Protein AF-0000000085074319 (afdb_homodimer)

Foldseek 3Di:
DDPVVVVVVVVCCVVLVVVLAAKAWDPPAQADDVVQVVLRVQLSVCVVPDP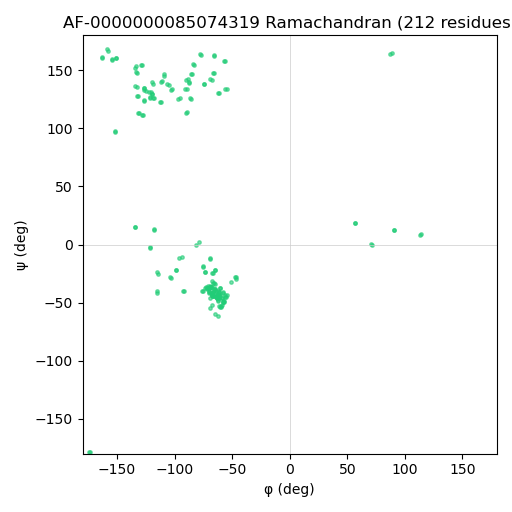NVVSQVVSQVVCCVPVNHQKDKDKFQDDDDDDDADGNFWTWIGHSNGMTITMGGRDD/DDPVVVVVVVVCCVVLVVVLQAKAWDPPAQADDVVQVVLRVQLSVLVVPDPNVVSQVVSQVVCCVPPNHQKDKDKFQDDDDDDDADGNFWTWIGHSNGMTITMGGHDD

Structure (mmCIF, N/CA/C/O backbone):
data_AF-0000000085074319-model_v1
#
loop_
_entity.id
_entity.type
_entity.pdbx_description
1 polymer 'Dynein light chain'
#
loop_
_atom_site.group_PDB
_atom_site.id
_atom_site.type_symbol
_atom_site.label_atom_id
_atom_site.label_alt_id
_atom_site.label_comp_id
_atom_site.label_asym_id
_atom_site.label_entity_id
_atom_site.label_seq_id
_atom_site.pdbx_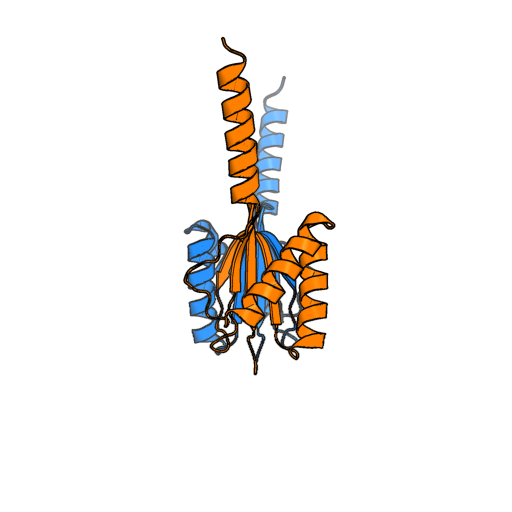PDB_ins_code
_atom_site.Cartn_x
_atom_site.Cartn_y
_atom_site.Cartn_z
_atom_site.occupancy
_atom_site.B_iso_or_equiv
_atom_site.auth_seq_id
_atom_site.auth_comp_id
_atom_site.auth_asym_id
_atom_site.auth_atom_id
_atom_site.pdbx_PDB_model_num
ATOM 1 N N . MET A 1 1 ? -40.812 24.547 7.285 1 42.22 1 MET A N 1
ATOM 2 C CA . MET A 1 1 ? -39.594 23.969 6.688 1 42.22 1 MET A CA 1
ATOM 3 C C . MET A 1 1 ? -39.594 22.453 6.848 1 42.22 1 MET A C 1
ATOM 5 O O . MET A 1 1 ? -39.438 21.938 7.961 1 42.22 1 MET A O 1
ATOM 9 N N . ASN A 1 2 ? -40.344 21.469 5.93 1 57.81 2 ASN A N 1
ATOM 10 C CA . ASN A 1 2 ? -41.344 20.422 5.984 1 57.81 2 ASN A CA 1
ATOM 11 C C . ASN A 1 2 ? -40.75 19.047 6.25 1 57.81 2 ASN A C 1
ATOM 13 O O . ASN A 1 2 ? -39.594 18.812 5.914 1 57.81 2 ASN A O 1
ATOM 17 N N . LYS A 1 3 ? -41.438 18.266 7.02 1 69 3 LYS A N 1
ATOM 18 C CA . LYS A 1 3 ? -41.188 16.875 7.375 1 69 3 LYS A CA 1
ATOM 19 C C . LYS A 1 3 ? -40.844 16.047 6.141 1 69 3 LYS A C 1
ATOM 21 O O . LYS A 1 3 ? -40.094 15.078 6.23 1 69 3 LYS A O 1
ATOM 26 N N . GLU A 1 4 ? -41.312 16.391 5.102 1 62.59 4 GLU A N 1
ATOM 27 C CA . GLU A 1 4 ? -41.125 15.633 3.863 1 62.59 4 GLU A CA 1
ATOM 28 C C . GLU A 1 4 ? -39.719 15.828 3.311 1 62.59 4 GLU A C 1
ATOM 30 O O . GLU A 1 4 ? -39.094 14.867 2.846 1 62.59 4 GLU A O 1
ATOM 35 N N . GLU A 1 5 ? -39.156 17 3.346 1 61.56 5 GLU A N 1
ATOM 36 C CA . GLU A 1 5 ? -37.781 17.25 2.898 1 61.56 5 GLU A CA 1
ATOM 37 C C . GLU A 1 5 ? -36.781 16.578 3.805 1 61.56 5 GLU A C 1
ATOM 39 O O . GLU A 1 5 ? -35.719 16.156 3.346 1 61.56 5 GLU A O 1
ATOM 44 N N . GLU A 1 6 ? -37.156 16.469 5.121 1 62.38 6 GLU A N 1
ATOM 45 C CA . GLU A 1 6 ? -36.312 15.773 6.07 1 62.38 6 GLU A CA 1
ATOM 46 C C . GLU A 1 6 ? -36.312 14.266 5.82 1 62.38 6 GLU A C 1
ATOM 48 O O . GLU A 1 6 ? -35.281 13.609 5.875 1 62.38 6 GLU A O 1
ATOM 53 N N . ASN A 1 7 ? -37.375 13.727 5.469 1 61.81 7 ASN A N 1
ATOM 54 C CA . ASN A 1 7 ? -37.5 12.312 5.125 1 61.81 7 ASN A CA 1
ATOM 55 C C . ASN A 1 7 ? -36.781 12 3.814 1 61.81 7 ASN A C 1
ATOM 57 O O . ASN A 1 7 ? -36.125 10.953 3.688 1 61.81 7 ASN A O 1
ATOM 61 N N . GLU A 1 8 ? -36.844 12.945 2.936 1 58.06 8 GLU A N 1
ATOM 62 C CA . GLU A 1 8 ? -36.156 12.758 1.658 1 58.06 8 GLU A CA 1
ATOM 63 C C . GLU A 1 8 ? -34.625 12.836 1.825 1 58.06 8 GLU A C 1
ATOM 65 O O . GLU A 1 8 ? -33.906 12.055 1.211 1 58.06 8 GLU A O 1
ATOM 70 N N . ARG A 1 9 ? -34.188 13.742 2.682 1 55.34 9 ARG A N 1
ATOM 71 C CA . ARG A 1 9 ? -32.75 13.789 2.967 1 55.34 9 ARG A CA 1
ATOM 72 C C . ARG A 1 9 ? -32.312 12.539 3.713 1 55.34 9 ARG A C 1
ATOM 74 O O . ARG A 1 9 ? -31.219 12.016 3.463 1 55.34 9 ARG A O 1
ATOM 81 N N . ARG A 1 10 ? -33.156 12.109 4.547 1 57.22 10 ARG A N 1
ATOM 82 C CA . ARG A 1 10 ? -32.875 10.852 5.242 1 57.22 10 ARG A CA 1
ATOM 83 C C . ARG A 1 10 ? -32.875 9.68 4.27 1 57.22 10 ARG A C 1
ATOM 85 O O . ARG A 1 10 ? -32.062 8.773 4.379 1 57.22 10 ARG A O 1
ATOM 92 N N . ASP A 1 11 ? -33.781 9.742 3.408 1 58.59 11 ASP A N 1
ATOM 93 C CA . ASP A 1 11 ? -33.844 8.688 2.406 1 58.59 11 ASP A CA 1
ATOM 94 C C . ASP A 1 11 ? -32.656 8.734 1.457 1 58.59 11 ASP A C 1
ATOM 96 O O . ASP A 1 11 ? -32.125 7.699 1.064 1 58.59 11 ASP A O 1
ATOM 100 N N . ILE A 1 12 ? -32.281 9.906 1.012 1 57.09 12 ILE A N 1
ATOM 101 C CA . ILE A 1 12 ? -31.078 10.055 0.192 1 57.09 12 ILE A CA 1
ATOM 102 C C . ILE A 1 12 ? -29.844 9.68 1.008 1 57.09 12 ILE A C 1
ATOM 104 O O . ILE A 1 12 ? -28.938 9.023 0.501 1 57.09 12 ILE A O 1
ATOM 108 N N . ASP A 1 13 ? -29.859 10.047 2.275 1 56.16 13 ASP A N 1
ATOM 109 C CA . ASP A 1 13 ? -28.781 9.625 3.168 1 56.16 13 ASP A CA 1
ATOM 110 C C . ASP A 1 13 ? -28.766 8.109 3.324 1 56.16 13 ASP A C 1
ATOM 112 O O . ASP A 1 13 ? -27.688 7.492 3.342 1 56.16 13 ASP A O 1
ATOM 116 N N . ILE A 1 14 ? -30 7.602 3.416 1 55.78 14 ILE A N 1
ATOM 117 C CA . ILE A 1 14 ? -30.125 6.152 3.484 1 55.78 14 ILE A CA 1
ATOM 118 C C . ILE A 1 14 ? -29.734 5.535 2.141 1 55.78 14 ILE A C 1
ATOM 120 O O . ILE A 1 14 ? -29.031 4.527 2.094 1 55.78 14 ILE A O 1
ATOM 124 N N . GLU A 1 15 ? -30.422 6.047 1.107 1 53.09 15 GLU A N 1
ATOM 125 C CA . GLU A 1 15 ? -30.062 5.578 -0.228 1 53.09 15 GLU A CA 1
ATOM 126 C C . GLU A 1 15 ? -28.594 5.832 -0.527 1 53.09 15 GLU A C 1
ATOM 128 O O . GLU A 1 15 ? -27.922 4.992 -1.126 1 53.09 15 GLU A O 1
ATOM 133 N N . HIS A 1 16 ? -28.203 6.957 -0.307 1 51.62 16 HIS A N 1
ATOM 134 C CA . HIS A 1 16 ? -26.781 7.273 -0.355 1 51.62 16 HIS A CA 1
ATOM 135 C C . HIS A 1 16 ? -25.984 6.387 0.599 1 51.62 16 HIS A C 1
ATOM 137 O O . HIS A 1 16 ? -24.875 5.945 0.27 1 51.62 16 HIS A O 1
ATOM 143 N N . ALA A 1 17 ? -26.734 6.383 1.671 1 49.59 17 ALA A N 1
ATOM 144 C CA . ALA A 1 17 ? -26.156 5.414 2.6 1 49.59 17 ALA A CA 1
ATOM 145 C C . ALA A 1 17 ? -26.156 4.012 1.999 1 49.59 17 ALA A C 1
ATOM 147 O O . ALA A 1 17 ? -25.219 3.244 2.195 1 49.59 17 ALA A O 1
ATOM 148 N N . LYS A 1 18 ? -27.281 3.768 1.419 1 51.84 18 LYS A N 1
ATOM 149 C CA . LYS A 1 18 ? -27.422 2.473 0.761 1 51.84 18 LYS A CA 1
ATOM 150 C C . LYS A 1 18 ? -26.422 2.326 -0.383 1 51.84 18 LYS A C 1
ATOM 152 O O . LYS A 1 18 ? -25.891 1.239 -0.612 1 51.84 18 LYS A O 1
ATOM 157 N N . ALA A 1 19 ? -26.547 3.24 -1.397 1 50.84 19 ALA A N 1
ATOM 158 C CA . ALA A 1 19 ? -25.625 3.295 -2.52 1 50.84 19 ALA A CA 1
ATOM 159 C C . ALA A 1 19 ? -24.172 3.23 -2.037 1 50.84 19 ALA A C 1
ATOM 161 O O . ALA A 1 19 ? -23.312 2.639 -2.699 1 50.84 19 ALA A O 1
ATOM 162 N N . HIS A 1 20 ? -23.984 3.707 -0.843 1 58.66 20 HIS A N 1
ATOM 163 C CA . HIS A 1 20 ? -22.781 3.834 -0.03 1 58.66 20 HIS A CA 1
ATOM 164 C C . HIS A 1 20 ? -22.438 2.521 0.673 1 58.66 20 HIS A C 1
ATOM 166 O O . HIS A 1 20 ? -21.375 2.393 1.284 1 58.66 20 HIS A O 1
ATOM 172 N N . GLN A 1 21 ? -23.359 1.585 0.346 1 72.31 21 GLN A N 1
ATOM 173 C CA . GLN A 1 21 ? -23.141 0.323 1.047 1 72.31 21 GLN A CA 1
ATOM 174 C C . GLN A 1 21 ? -22.359 -0.658 0.181 1 72.31 21 GLN A C 1
ATOM 176 O O . GLN A 1 21 ? -21.938 -1.711 0.659 1 72.31 21 GLN A O 1
ATOM 181 N N . PHE A 1 22 ? -22.234 -0.274 -1.125 1 85.75 22 PHE A N 1
ATOM 182 C CA . PHE A 1 22 ? -21.438 -1.185 -1.952 1 85.75 22 PHE A CA 1
ATOM 183 C C . PHE A 1 22 ? -20.109 -0.563 -2.322 1 85.75 22 PHE A C 1
ATOM 185 O O . PHE A 1 22 ? -20.016 0.644 -2.559 1 85.75 22 PHE A O 1
ATOM 192 N N . PRO A 1 23 ? -19.047 -1.436 -2.432 1 95.62 23 PRO A N 1
ATOM 193 C CA . PRO A 1 23 ? -17.75 -0.898 -2.844 1 95.62 23 PRO A CA 1
ATOM 194 C C . PRO A 1 23 ? -17.734 -0.448 -4.305 1 95.62 23 PRO A C 1
ATOM 196 O O . PRO A 1 23 ? -18.438 -1.024 -5.141 1 95.62 23 PRO A O 1
ATOM 199 N N . LEU A 1 24 ? -17.062 0.626 -4.613 1 97.12 24 LEU A N 1
ATOM 200 C CA . LEU A 1 24 ? -16.781 1.073 -5.973 1 97.12 24 LEU A CA 1
ATOM 201 C C . LEU A 1 24 ? -15.469 0.496 -6.473 1 97.12 24 LEU A C 1
ATOM 203 O O . LEU A 1 24 ? -14.398 0.88 -5.996 1 97.12 24 LEU A O 1
ATOM 207 N N . VAL A 1 25 ? -15.602 -0.37 -7.477 1 98.12 25 VAL A N 1
ATOM 208 C CA . VAL A 1 25 ? -14.398 -1.004 -8.008 1 98.12 25 VAL A CA 1
ATOM 209 C C . VAL A 1 25 ? -13.82 -0.147 -9.133 1 98.12 25 VAL A C 1
ATOM 211 O O . VAL A 1 25 ? -14.547 0.297 -10.023 1 98.12 25 VAL A O 1
ATOM 214 N N . LEU A 1 26 ? -12.477 0.023 -9.039 1 98.31 26 LEU A N 1
ATOM 215 C CA . LEU A 1 26 ? -11.812 0.892 -10 1 98.31 26 LEU A CA 1
ATOM 216 C C . LEU A 1 26 ? -11.5 0.135 -11.289 1 98.31 26 LEU A C 1
ATOM 218 O O . LEU A 1 26 ? -11.344 -1.088 -11.273 1 98.31 26 LEU A O 1
ATOM 222 N N . PRO A 1 27 ? -11.383 0.816 -12.352 1 98.12 27 PRO A N 1
ATOM 223 C CA . PRO A 1 27 ? -11.18 0.188 -13.656 1 98.12 27 PRO A CA 1
ATOM 224 C C . PRO A 1 27 ? -9.852 -0.556 -13.758 1 98.12 27 PRO A C 1
ATOM 226 O O . PRO A 1 27 ? -9.703 -1.45 -14.594 1 98.12 27 PRO A O 1
ATOM 229 N N . GLU A 1 28 ? -8.852 -0.195 -12.898 1 98 28 GLU A N 1
ATOM 230 C CA . GLU A 1 28 ? -7.535 -0.832 -12.891 1 98 28 GLU A CA 1
ATOM 231 C C . GLU A 1 28 ? -7.621 -2.27 -12.391 1 98 28 GLU A C 1
ATOM 233 O O . GLU A 1 28 ? -6.676 -3.047 -12.555 1 98 28 GLU A O 1
ATOM 238 N N . SER A 1 29 ? -8.758 -2.594 -11.836 1 98.75 29 SER A N 1
ATOM 239 C CA . SER A 1 29 ? -8.953 -3.945 -11.312 1 98.75 29 SER A CA 1
ATOM 240 C C . SER A 1 29 ? -9.156 -4.945 -12.445 1 98.75 29 SER A C 1
ATOM 242 O O . SER A 1 29 ? -9.844 -4.652 -13.43 1 98.75 29 SER A O 1
ATOM 244 N N . ASP A 1 30 ? -8.5 -6.121 -12.289 1 98.69 30 ASP A N 1
ATOM 245 C CA . ASP A 1 30 ? -8.609 -7.086 -13.375 1 98.69 30 ASP A CA 1
ATOM 246 C C . ASP A 1 30 ? -8.906 -8.484 -12.844 1 98.69 30 ASP A C 1
ATOM 248 O O . ASP A 1 30 ? -8.742 -9.477 -13.555 1 98.69 30 ASP A O 1
ATOM 252 N N . MET A 1 31 ? -9.32 -8.617 -11.594 1 98.12 31 MET A N 1
ATOM 253 C CA . MET A 1 31 ? -9.719 -9.906 -11.031 1 98.12 31 MET A CA 1
ATOM 254 C C . MET A 1 31 ? -10.984 -10.422 -11.711 1 98.12 31 MET A C 1
ATOM 256 O O . MET A 1 31 ? -11.852 -9.641 -12.102 1 98.12 31 MET A O 1
ATOM 260 N N . ASN A 1 32 ? -11.039 -11.695 -11.805 1 98.06 32 ASN A N 1
ATOM 261 C CA . ASN A 1 32 ? -12.297 -12.227 -12.312 1 98.06 32 ASN A CA 1
ATOM 262 C C . ASN A 1 32 ? -13.445 -11.969 -11.344 1 98.06 32 ASN A C 1
ATOM 264 O O . ASN A 1 32 ? -13.219 -11.703 -10.156 1 98.06 32 ASN A O 1
ATOM 268 N N . GLU A 1 33 ? -14.633 -12.07 -11.805 1 97.44 33 GLU A N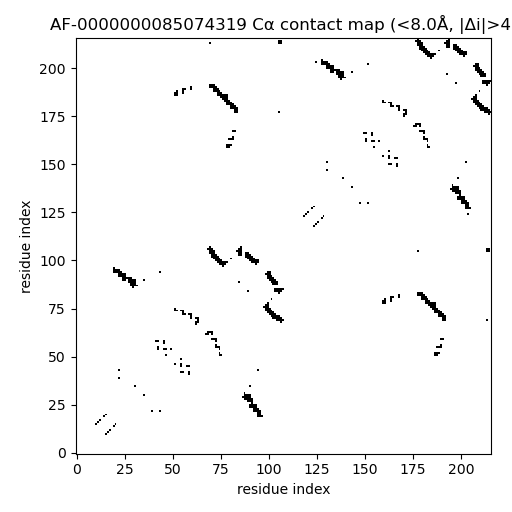 1
ATOM 269 C CA . GLU A 1 33 ? -15.82 -11.641 -11.062 1 97.44 33 GLU A CA 1
ATOM 270 C C . GLU A 1 33 ? -15.992 -12.453 -9.781 1 97.44 33 GLU A C 1
ATOM 272 O O . GLU A 1 33 ? -16.328 -11.891 -8.734 1 97.44 33 GLU A O 1
ATOM 277 N N . GLU A 1 34 ? -15.875 -13.672 -9.828 1 97.88 34 GLU A N 1
ATOM 278 C CA . GLU A 1 34 ? -16.094 -14.531 -8.672 1 97.88 34 GLU A CA 1
ATOM 279 C C . GLU A 1 34 ? -15.133 -14.195 -7.539 1 97.88 34 GLU A C 1
ATOM 281 O O . GLU A 1 34 ? -15.547 -13.953 -6.406 1 97.88 34 GLU A O 1
ATOM 286 N N . MET A 1 35 ? -13.812 -14.195 -7.867 1 97.88 35 MET A N 1
ATOM 287 C CA . MET A 1 35 ? -12.797 -13.867 -6.871 1 97.88 35 MET A CA 1
ATOM 288 C C . MET A 1 35 ? -12.984 -12.445 -6.352 1 97.88 35 MET A C 1
ATOM 290 O O . MET A 1 35 ? -12.922 -12.203 -5.145 1 97.88 35 MET A O 1
ATOM 294 N N . SER A 1 36 ? -13.234 -11.555 -7.25 1 98.31 36 SER A N 1
ATOM 295 C CA . SER A 1 36 ? -13.445 -10.156 -6.895 1 98.31 36 SER A CA 1
ATOM 296 C C . SER A 1 36 ? -14.594 -10.008 -5.902 1 98.31 36 SER A C 1
ATOM 298 O O . SER A 1 36 ? -14.445 -9.359 -4.863 1 98.31 36 SER A O 1
ATOM 300 N N . THR A 1 37 ? -15.688 -10.633 -6.191 1 98 37 THR A N 1
ATOM 301 C CA . THR A 1 37 ? -16.859 -10.547 -5.332 1 98 37 THR A CA 1
ATOM 302 C C . THR A 1 37 ? -16.578 -11.133 -3.953 1 98 37 THR A C 1
ATOM 304 O O . THR A 1 37 ? -16.938 -10.539 -2.936 1 98 37 THR A O 1
ATOM 307 N N . GLU A 1 38 ? -15.953 -12.195 -3.973 1 98.31 38 GLU A N 1
ATOM 308 C CA . GLU A 1 38 ? -15.625 -12.844 -2.711 1 98.31 38 GLU A CA 1
ATOM 309 C C . GLU A 1 38 ? -14.727 -11.953 -1.852 1 98.31 38 GLU A C 1
ATOM 311 O O . GLU A 1 38 ? -14.953 -11.82 -0.647 1 98.31 38 GLU A O 1
ATOM 316 N N . ILE A 1 39 ? -13.695 -11.367 -2.436 1 98.69 39 ILE A N 1
ATOM 317 C CA . ILE A 1 39 ? -12.742 -10.547 -1.699 1 98.69 39 ILE A CA 1
ATOM 318 C C . ILE A 1 39 ? -13.406 -9.234 -1.268 1 98.69 39 ILE A C 1
ATOM 320 O O . ILE A 1 39 ? -13.172 -8.758 -0.157 1 98.69 39 ILE A O 1
ATOM 324 N N . GLN A 1 40 ? -14.25 -8.688 -2.123 1 98.62 40 GLN A N 1
ATOM 325 C CA . GLN A 1 40 ? -15 -7.504 -1.731 1 98.62 40 GLN A CA 1
ATOM 326 C C . GLN A 1 40 ? -15.828 -7.77 -0.48 1 98.62 40 GLN A C 1
ATOM 328 O O . GLN A 1 40 ? -15.805 -6.98 0.469 1 98.62 40 GLN A O 1
ATOM 333 N N . GLU A 1 41 ? -16.547 -8.859 -0.521 1 98.25 41 GLU A N 1
ATOM 334 C CA . GLU A 1 41 ? -17.391 -9.211 0.616 1 98.25 41 GLU A CA 1
ATOM 335 C C . GLU A 1 41 ? -16.562 -9.422 1.876 1 98.25 41 GLU A C 1
ATOM 337 O O . GLU A 1 41 ? -16.953 -9 2.965 1 98.25 41 GLU A O 1
ATOM 342 N N . LEU A 1 42 ? -15.445 -10.055 1.708 1 98.69 42 LEU A N 1
ATOM 343 C CA . LEU A 1 42 ? -14.547 -10.297 2.832 1 98.69 42 LEU A CA 1
ATOM 344 C C . LEU A 1 42 ? -14.102 -8.977 3.461 1 98.69 42 LEU A C 1
ATOM 346 O O . LEU A 1 42 ? -14.25 -8.781 4.668 1 98.69 42 LEU A O 1
ATOM 350 N N . VAL A 1 43 ? -13.555 -8.07 2.656 1 98.69 43 VAL A N 1
ATOM 351 C CA . VAL A 1 43 ? 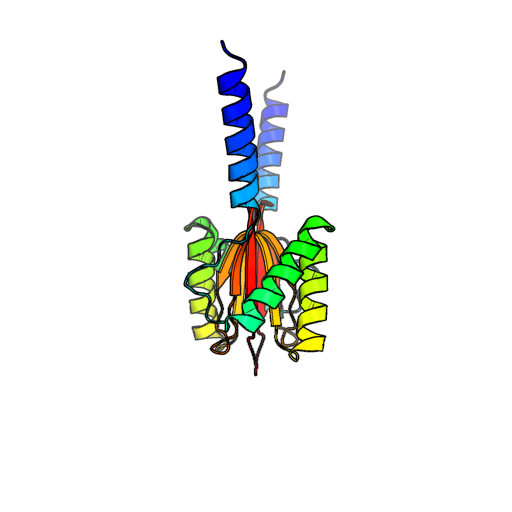-12.953 -6.836 3.148 1 98.69 43 VAL A CA 1
ATOM 352 C C . VAL A 1 43 ? -14.031 -5.941 3.756 1 98.69 43 VAL A C 1
ATOM 354 O O . VAL A 1 43 ? -13.828 -5.348 4.816 1 98.69 43 VAL A O 1
ATOM 357 N N . VAL A 1 44 ? -15.188 -5.902 3.084 1 97.75 44 VAL A N 1
ATOM 358 C CA . VAL A 1 44 ? -16.297 -5.094 3.582 1 97.75 44 VAL A CA 1
ATOM 359 C C . VAL A 1 44 ? -16.75 -5.633 4.938 1 97.75 44 VAL A C 1
ATOM 361 O O . VAL A 1 44 ? -16.953 -4.863 5.879 1 97.75 44 VAL A O 1
ATOM 364 N N . GLY A 1 45 ? -16.891 -6.918 5 1 98.19 45 GLY A N 1
ATOM 365 C CA . GLY A 1 45 ? -17.266 -7.523 6.266 1 98.19 45 GLY A CA 1
ATOM 366 C C . GLY A 1 45 ? -16.297 -7.219 7.387 1 98.19 45 GLY A C 1
ATOM 367 O O . GLY A 1 45 ? -16.703 -6.961 8.523 1 98.19 45 GLY A O 1
ATOM 368 N N . LEU A 1 46 ? -15.008 -7.254 7.133 1 98.56 46 LEU A N 1
ATOM 369 C CA . LEU A 1 46 ? -13.977 -6.98 8.125 1 98.56 46 LEU A CA 1
ATOM 370 C C . LEU A 1 46 ? -13.992 -5.516 8.539 1 98.56 46 LEU A C 1
ATOM 372 O O . LEU A 1 46 ? -13.828 -5.195 9.719 1 98.56 46 LEU A O 1
ATOM 376 N N . LEU A 1 47 ? -14.281 -4.629 7.535 1 98 47 LEU A N 1
ATOM 377 C CA . LEU A 1 47 ? -14.266 -3.197 7.809 1 98 47 LEU A CA 1
ATOM 378 C C . LEU A 1 47 ? -15.484 -2.787 8.633 1 98 47 LEU A C 1
ATOM 380 O O . LEU A 1 47 ? -15.461 -1.758 9.312 1 98 47 LEU A O 1
ATOM 384 N N . GLU A 1 48 ? -16.5 -3.525 8.586 1 96.75 48 GLU A N 1
ATOM 385 C CA . GLU A 1 48 ? -17.703 -3.262 9.383 1 96.75 48 GLU A CA 1
ATOM 386 C C . GLU A 1 48 ? -17.484 -3.637 10.844 1 96.75 48 GLU A C 1
ATOM 388 O O . GLU A 1 48 ? -18.188 -3.148 11.727 1 96.75 48 GLU A O 1
ATOM 393 N N . LYS A 1 49 ? -16.5 -4.441 11.062 1 97.5 49 LYS A N 1
ATOM 394 C CA . LYS A 1 49 ? -16.328 -4.992 12.406 1 97.5 49 LYS A CA 1
ATOM 395 C C . LYS A 1 49 ? -15.039 -4.5 13.047 1 97.5 49 LYS A C 1
ATOM 397 O O . LYS A 1 49 ? -14.914 -4.5 14.273 1 97.5 49 LYS A O 1
ATOM 402 N N . HIS A 1 50 ? -14.07 -4.133 12.25 1 98.06 50 HIS A N 1
ATOM 403 C CA . HIS A 1 50 ? -12.727 -3.844 12.742 1 98.06 50 HIS A CA 1
ATOM 404 C C . HIS A 1 50 ? -12.195 -2.537 12.156 1 98.06 50 HIS A C 1
ATOM 406 O O . HIS A 1 50 ? -12.656 -2.094 11.102 1 98.06 50 HIS A O 1
ATOM 412 N N . PRO A 1 51 ? -11.234 -1.862 12.953 1 98.12 51 PRO A N 1
ATOM 413 C CA . PRO A 1 51 ? -10.484 -0.796 12.289 1 98.12 51 PRO A CA 1
ATOM 414 C C . PRO A 1 51 ? -9.75 -1.282 11.047 1 98.12 51 PRO A C 1
ATOM 416 O O . PRO A 1 51 ? -9.469 -2.477 10.914 1 98.12 51 PRO A O 1
ATOM 419 N N . PHE A 1 52 ? -9.422 -0.367 10.117 1 98.44 52 PHE A N 1
ATOM 420 C CA . PHE A 1 52 ? -8.93 -0.77 8.805 1 98.44 52 PHE A CA 1
ATOM 421 C C . PHE A 1 52 ? -7.566 -1.433 8.922 1 98.44 52 PHE A C 1
ATOM 423 O O . PHE A 1 52 ? -7.203 -2.27 8.086 1 98.44 52 PHE A O 1
ATOM 430 N N . GLY A 1 53 ? -6.801 -1.125 9.992 1 98.5 53 GLY A N 1
ATOM 431 C CA . GLY A 1 53 ? -5.543 -1.817 10.211 1 98.5 53 GLY A CA 1
ATOM 432 C C . GLY A 1 53 ? -5.711 -3.309 10.438 1 98.5 53 GLY A C 1
ATOM 433 O O . GLY A 1 53 ? -5.02 -4.117 9.812 1 98.5 53 GLY A O 1
ATOM 434 N N . LEU A 1 54 ? -6.605 -3.662 11.289 1 98.69 54 LEU A N 1
ATOM 435 C CA . LEU A 1 54 ? -6.891 -5.066 11.57 1 98.69 54 LEU A CA 1
ATOM 436 C C . LEU A 1 54 ? -7.555 -5.734 10.367 1 98.69 54 LEU A C 1
ATOM 438 O O . LEU A 1 54 ? -7.27 -6.895 10.062 1 98.69 54 LEU A O 1
ATOM 442 N N . ALA A 1 55 ? -8.406 -4.969 9.672 1 98.88 55 ALA A N 1
ATOM 443 C CA . ALA A 1 55 ? -9.031 -5.504 8.461 1 98.88 55 ALA A CA 1
ATOM 444 C C . ALA A 1 55 ? -7.977 -5.871 7.418 1 98.88 55 ALA A C 1
ATOM 446 O O . ALA A 1 55 ? -8.078 -6.914 6.766 1 98.88 55 ALA A O 1
ATOM 447 N N . ALA A 1 56 ? -6.949 -5.059 7.336 1 98.94 56 ALA A N 1
ATOM 448 C CA . ALA A 1 56 ? -5.867 -5.332 6.391 1 98.94 56 ALA A CA 1
ATOM 449 C C . ALA A 1 56 ? -5.105 -6.598 6.777 1 98.94 56 ALA A C 1
ATOM 451 O O . ALA A 1 56 ? -4.832 -7.449 5.93 1 98.94 56 ALA A O 1
ATOM 452 N N . LYS A 1 57 ? -4.852 -6.672 8.039 1 98.88 57 LYS A N 1
ATOM 453 C CA . LYS A 1 57 ? -4.113 -7.828 8.539 1 98.88 57 LYS A CA 1
ATOM 454 C C . LYS A 1 57 ? -4.887 -9.125 8.297 1 98.88 57 LYS A C 1
ATOM 456 O O . LYS A 1 57 ? -4.332 -10.102 7.789 1 98.88 57 LYS A O 1
ATOM 461 N N . GLU A 1 58 ? -6.117 -9.109 8.594 1 98.88 58 GLU A N 1
ATOM 462 C CA . GLU A 1 58 ? -6.93 -10.312 8.438 1 98.88 58 GLU A CA 1
ATOM 463 C C . GLU A 1 58 ? -7.145 -10.641 6.961 1 98.88 58 GLU A C 1
ATOM 465 O O . GLU A 1 58 ? -7.164 -11.812 6.578 1 98.88 58 GLU A O 1
ATOM 470 N N . THR A 1 59 ? -7.383 -9.617 6.148 1 98.94 59 THR A N 1
ATOM 471 C CA . THR A 1 59 ? -7.484 -9.844 4.707 1 98.94 59 THR A CA 1
ATOM 472 C C . THR A 1 59 ? -6.23 -10.539 4.184 1 98.94 59 THR A C 1
ATOM 474 O O . THR A 1 59 ? -6.32 -11.516 3.438 1 98.94 59 THR A O 1
ATOM 477 N N . PHE A 1 60 ? -5.105 -10.055 4.621 1 98.88 60 PHE A N 1
ATOM 478 C CA . PHE A 1 60 ? -3.814 -10.609 4.23 1 98.88 60 PHE A CA 1
ATOM 479 C C . PHE A 1 60 ? -3.719 -12.086 4.613 1 98.88 60 PHE A C 1
ATOM 481 O O . PHE A 1 60 ? -3.354 -12.922 3.787 1 98.88 60 PHE A O 1
ATOM 488 N N . GLU A 1 61 ? -4.098 -12.422 5.766 1 98.75 61 GLU A N 1
ATOM 489 C CA . GLU A 1 61 ? -4.023 -13.789 6.27 1 98.75 61 GLU A CA 1
ATOM 490 C C . GLU A 1 61 ? -4.969 -14.711 5.508 1 98.75 61 GLU A C 1
ATOM 492 O O . GLU A 1 61 ? -4.578 -15.805 5.094 1 98.75 61 GLU A O 1
ATOM 497 N N . VAL A 1 62 ? -6.152 -14.289 5.258 1 98.81 62 VAL A N 1
ATOM 498 C CA . VAL A 1 62 ? -7.156 -15.102 4.586 1 98.81 62 VAL A CA 1
ATOM 499 C C . VAL A 1 62 ? -6.73 -15.352 3.139 1 98.81 62 VAL A C 1
ATOM 501 O O . VAL A 1 62 ? -6.793 -16.484 2.654 1 98.81 62 VAL A O 1
ATOM 504 N N . LEU A 1 63 ? -6.254 -14.305 2.439 1 98.62 63 LEU A N 1
ATOM 505 C CA . LEU A 1 63 ? -5.898 -14.453 1.032 1 98.62 63 LEU A CA 1
ATOM 506 C C . LEU A 1 63 ? -4.68 -15.359 0.874 1 98.62 63 LEU A C 1
ATOM 508 O O . LEU A 1 63 ? -4.648 -16.219 -0.016 1 98.62 63 LEU A O 1
ATOM 512 N N . ASN A 1 64 ? -3.697 -15.172 1.737 1 97.88 64 ASN A N 1
ATOM 513 C CA . ASN A 1 64 ? -2.516 -16.016 1.639 1 97.88 64 ASN A CA 1
ATOM 514 C C . ASN A 1 64 ? -2.848 -17.484 1.934 1 97.88 64 ASN A C 1
ATOM 516 O O . ASN A 1 64 ? -2.256 -18.391 1.346 1 97.88 64 ASN A O 1
ATOM 520 N N . LYS A 1 65 ? -3.783 -17.719 2.816 1 98.12 65 LYS A N 1
ATOM 521 C CA . LYS A 1 65 ? -4.203 -19.078 3.152 1 98.12 65 LYS A CA 1
ATOM 522 C C . LYS A 1 65 ? -5.031 -19.688 2.025 1 98.12 65 LYS A C 1
ATOM 524 O O . LYS A 1 65 ? -4.84 -20.859 1.673 1 98.12 65 LYS A O 1
ATOM 529 N N . LYS A 1 66 ? -5.828 -18.922 1.394 1 97.81 66 LYS A N 1
ATOM 530 C CA . LYS A 1 66 ? -6.824 -19.438 0.456 1 97.81 66 LYS A CA 1
ATOM 531 C C . LYS A 1 66 ? -6.273 -19.469 -0.966 1 97.81 66 LYS A C 1
ATOM 533 O O . LYS A 1 66 ? -6.602 -20.375 -1.74 1 97.81 66 LYS A O 1
ATOM 538 N N . PHE A 1 67 ? -5.52 -18.422 -1.331 1 96.81 67 PHE A N 1
ATOM 539 C CA . PHE A 1 67 ? -5.16 -18.266 -2.736 1 96.81 67 PHE A CA 1
ATOM 540 C C . PHE A 1 67 ? -3.65 -18.344 -2.918 1 96.81 67 PHE A C 1
ATOM 542 O O . PHE A 1 67 ? -3.125 -17.953 -3.965 1 96.81 67 PHE A O 1
ATOM 549 N N . GLY A 1 68 ? -2.9 -18.766 -1.939 1 96.12 68 GLY A N 1
ATOM 550 C CA . GLY A 1 68 ? -1.45 -18.844 -2.031 1 96.12 68 GLY A CA 1
ATOM 551 C C . GLY A 1 68 ? -0.762 -17.562 -1.617 1 96.12 68 GLY A C 1
ATOM 552 O O . GLY A 1 68 ? -1.362 -16.484 -1.67 1 96.12 68 GLY A O 1
ATOM 553 N N . VAL A 1 69 ? 0.492 -17.578 -1.367 1 95.81 69 VAL A N 1
ATOM 554 C CA . VAL A 1 69 ? 1.248 -16.484 -0.788 1 95.81 69 VAL A CA 1
ATOM 555 C C . VAL A 1 69 ? 1.524 -15.422 -1.857 1 95.81 69 VAL A C 1
ATOM 557 O O . VAL A 1 69 ? 1.356 -15.68 -3.051 1 95.81 69 VAL A O 1
ATOM 560 N N . GLY A 1 70 ? 1.905 -14.203 -1.488 1 96.69 70 GLY A N 1
ATOM 561 C CA . GLY A 1 70 ? 2.344 -13.188 -2.428 1 96.69 70 GLY A CA 1
ATOM 562 C C . GLY A 1 70 ? 1.392 -12.008 -2.518 1 96.69 70 GLY A C 1
ATOM 563 O O . GLY A 1 70 ? 1.559 -11.133 -3.369 1 96.69 70 GLY A O 1
ATOM 564 N N . TRP A 1 71 ? 0.437 -12 -1.635 1 98.44 71 TRP A N 1
ATOM 565 C CA . TRP A 1 71 ? -0.558 -10.93 -1.687 1 98.44 71 TRP A CA 1
ATOM 566 C C . TRP A 1 71 ? -0.067 -9.688 -0.945 1 98.44 71 TRP A C 1
ATOM 568 O O . TRP A 1 71 ? 0.657 -9.797 0.047 1 98.44 71 TRP A O 1
ATOM 578 N N . ASN A 1 72 ? -0.425 -8.523 -1.389 1 98.88 72 ASN A N 1
ATOM 579 C CA . ASN A 1 72 ? -0.232 -7.215 -0.768 1 98.88 72 ASN A CA 1
ATOM 580 C C . ASN A 1 72 ? -1.563 -6.52 -0.495 1 98.88 72 ASN A C 1
ATOM 582 O O . ASN A 1 72 ? -2.438 -6.48 -1.363 1 98.88 72 ASN A O 1
ATOM 586 N N . ILE A 1 73 ? -1.764 -6.047 0.687 1 98.94 73 ILE A N 1
ATOM 587 C CA . ILE A 1 73 ? -3.004 -5.383 1.074 1 98.94 73 ILE A CA 1
ATOM 588 C C . ILE A 1 73 ? -2.701 -3.963 1.554 1 98.94 73 ILE A C 1
ATOM 590 O O . ILE A 1 73 ? -1.823 -3.76 2.395 1 98.94 73 ILE A O 1
ATOM 594 N N . VAL A 1 74 ? -3.361 -3.014 0.998 1 98.94 74 VAL A N 1
ATOM 595 C CA . VAL A 1 74 ? -3.332 -1.654 1.524 1 98.94 74 VAL A CA 1
ATOM 596 C C . VAL A 1 74 ? -4.758 -1.155 1.744 1 98.94 74 VAL A C 1
ATOM 598 O O . VAL A 1 74 ? -5.594 -1.23 0.841 1 98.94 74 VAL A O 1
ATOM 601 N N . ILE A 1 75 ? -5.07 -0.729 2.945 1 98.94 75 ILE A N 1
ATOM 602 C CA . ILE A 1 75 ? -6.34 -0.086 3.262 1 98.94 75 ILE A CA 1
ATOM 603 C C . ILE A 1 75 ? -6.082 1.254 3.947 1 98.94 75 ILE A C 1
ATOM 605 O O . ILE A 1 75 ? -5.25 1.346 4.852 1 98.94 75 ILE A O 1
ATOM 609 N N . GLY A 1 76 ? -6.77 2.26 3.541 1 98.75 76 GLY A N 1
ATOM 610 C CA . GLY A 1 76 ? -6.57 3.561 4.16 1 98.75 76 GLY A CA 1
ATOM 611 C C . GLY A 1 76 ? -7.547 4.613 3.668 1 98.75 76 GLY A C 1
ATOM 612 O O . GLY A 1 76 ? -8.406 4.328 2.832 1 98.75 76 GLY A O 1
ATOM 613 N N . LYS A 1 77 ? -7.422 5.781 4.145 1 98.06 77 LYS A N 1
ATOM 614 C CA . LYS A 1 77 ? -8.344 6.879 3.865 1 98.06 77 LYS A CA 1
ATOM 615 C C . LYS A 1 77 ? -7.746 7.859 2.861 1 98.06 77 LYS A C 1
ATOM 617 O O . LYS A 1 77 ? -8.477 8.516 2.117 1 98.06 77 LYS A O 1
ATOM 622 N N . ALA A 1 78 ? -6.371 7.988 2.812 1 98.12 78 ALA A N 1
ATOM 623 C CA . ALA A 1 78 ? -5.664 8.875 1.895 1 98.12 78 ALA A CA 1
ATOM 624 C C . ALA A 1 78 ? -4.27 8.344 1.573 1 98.12 78 ALA A C 1
ATOM 626 O O . ALA A 1 78 ? -3.34 8.5 2.365 1 98.12 78 ALA A O 1
ATOM 627 N N . PHE A 1 79 ? -4.168 7.645 0.421 1 98.69 79 PHE A N 1
ATOM 628 C CA . PHE A 1 79 ? -2.889 7.082 0.011 1 98.69 79 PHE A CA 1
ATOM 629 C C . PHE A 1 79 ? -2.863 6.828 -1.491 1 98.69 79 PHE A C 1
ATOM 631 O O . PHE A 1 79 ? -3.898 6.906 -2.156 1 98.69 79 PHE A O 1
ATOM 638 N N . HIS A 1 80 ? -1.716 6.59 -1.993 1 98.81 80 HIS A N 1
ATOM 639 C CA . HIS A 1 80 ? -1.443 6.117 -3.346 1 98.81 80 HIS A CA 1
ATOM 640 C C . HIS A 1 80 ? -0.455 4.957 -3.338 1 98.81 80 HIS A C 1
ATOM 642 O O . HIS A 1 80 ? 0.53 4.98 -2.598 1 98.81 80 HIS A O 1
ATOM 648 N N . SER A 1 81 ? -0.743 3.951 -4.109 1 98.88 81 SER A N 1
ATOM 649 C CA . SER A 1 81 ? 0.156 2.807 -4.223 1 98.88 81 SER A CA 1
ATOM 650 C C . SER A 1 81 ? 0.648 2.629 -5.652 1 98.88 81 SER A C 1
ATOM 652 O O . SER A 1 81 ? -0.105 2.842 -6.605 1 98.88 81 SER A O 1
ATOM 654 N N . GLU A 1 82 ? 1.908 2.33 -5.824 1 98.81 82 GLU A N 1
ATOM 655 C CA . GLU A 1 82 ? 2.527 1.953 -7.09 1 98.81 82 GLU A CA 1
ATOM 656 C C . GLU A 1 82 ? 3.154 0.565 -7.008 1 98.81 82 GLU A C 1
ATOM 658 O O . GLU A 1 82 ? 3.875 0.26 -6.055 1 98.81 82 GLU A O 1
ATOM 663 N N . PHE A 1 83 ? 2.826 -0.248 -8.023 1 98.5 83 PHE A N 1
ATOM 664 C CA . PHE A 1 83 ? 3.26 -1.64 -7.98 1 98.5 83 PHE A CA 1
ATOM 665 C C . PHE A 1 83 ? 3.16 -2.279 -9.359 1 98.5 83 PHE A C 1
ATOM 667 O O . PHE A 1 83 ? 2.502 -1.741 -10.25 1 98.5 83 PHE A O 1
ATOM 674 N N . GLN A 1 84 ? 3.859 -3.344 -9.547 1 97.25 84 GLN A N 1
ATOM 675 C CA . GLN A 1 84 ? 3.621 -4.301 -10.625 1 97.25 84 GLN A CA 1
ATOM 676 C C . GLN A 1 84 ? 2.959 -5.57 -10.094 1 97.25 84 GLN A C 1
ATOM 678 O O . GLN A 1 84 ? 3.293 -6.043 -9 1 97.25 84 GLN A O 1
ATOM 683 N N . ALA A 1 85 ? 1.995 -6.086 -10.773 1 97.88 85 ALA A N 1
ATOM 684 C CA . ALA A 1 85 ? 1.187 -7.199 -10.281 1 97.88 85 ALA A CA 1
ATOM 685 C C . ALA A 1 85 ? 1.127 -8.328 -11.312 1 97.88 85 ALA A C 1
ATOM 687 O O . ALA A 1 85 ? 1.289 -8.094 -12.508 1 97.88 85 ALA A O 1
ATOM 688 N N . VAL A 1 86 ? 0.904 -9.531 -10.75 1 97.31 86 VAL A N 1
ATOM 689 C CA . VAL A 1 86 ? 0.485 -10.648 -11.594 1 97.31 86 VAL A CA 1
ATOM 690 C C . VAL A 1 86 ? -0.862 -10.328 -12.234 1 97.31 86 VAL A C 1
ATOM 692 O O . VAL A 1 86 ? -1.795 -9.891 -11.555 1 97.31 86 VAL A O 1
ATOM 695 N N . LYS A 1 87 ? -0.881 -10.531 -13.57 1 97.69 87 LYS A N 1
ATOM 696 C CA . LYS A 1 87 ? -2.111 -10.25 -14.305 1 97.69 87 LYS A CA 1
ATOM 697 C C . LYS A 1 87 ? -3.291 -11.016 -13.711 1 97.69 87 LYS A C 1
ATOM 699 O O . LYS A 1 87 ? -3.164 -12.203 -13.383 1 97.69 87 LYS A O 1
ATOM 704 N N . GLY A 1 88 ? -4.461 -10.359 -13.5 1 98.19 88 GLY A N 1
ATOM 705 C CA . GLY A 1 88 ? -5.691 -10.992 -13.039 1 98.19 88 GLY A CA 1
ATOM 706 C C . GLY A 1 88 ? -5.828 -11.008 -11.531 1 98.19 88 GLY A C 1
ATOM 707 O O . GLY A 1 88 ? -6.684 -11.711 -10.992 1 98.19 88 GLY A O 1
ATOM 708 N N . THR A 1 89 ? -4.973 -10.234 -10.812 1 98.69 89 THR A N 1
ATOM 709 C CA . THR A 1 89 ? -5.012 -10.336 -9.359 1 98.69 89 THR A CA 1
ATOM 710 C C . THR A 1 89 ? -5.324 -8.984 -8.727 1 98.69 89 THR A C 1
ATOM 712 O O . THR A 1 89 ? -5.473 -8.875 -7.508 1 98.69 89 THR A O 1
ATOM 715 N N . VAL A 1 90 ? -5.457 -7.977 -9.484 1 98.88 90 VAL A N 1
ATOM 716 C CA . VAL A 1 90 ? -5.559 -6.621 -8.953 1 98.88 90 VAL A CA 1
ATOM 717 C C . VAL A 1 90 ? -7.016 -6.312 -8.609 1 98.88 90 VAL A C 1
ATOM 719 O O . VAL A 1 90 ? -7.902 -6.461 -9.445 1 98.88 90 VAL A O 1
ATOM 722 N N . LEU A 1 91 ? -7.246 -5.91 -7.406 1 98.94 91 LEU A N 1
ATOM 723 C CA . LEU A 1 91 ? -8.516 -5.355 -6.953 1 98.94 91 LEU A CA 1
ATOM 724 C C . LEU A 1 91 ? -8.305 -4.02 -6.246 1 98.94 91 LEU A C 1
ATOM 726 O O . LEU A 1 91 ? -7.695 -3.967 -5.176 1 98.94 91 LEU A O 1
ATOM 730 N N . MET A 1 92 ? -8.758 -2.963 -6.863 1 98.94 92 MET A N 1
ATOM 731 C CA . MET A 1 92 ? -8.75 -1.632 -6.262 1 98.94 92 MET A CA 1
ATOM 732 C C . MET A 1 92 ? -10.164 -1.089 -6.117 1 98.94 92 MET A C 1
ATOM 734 O O . MET A 1 92 ? -10.914 -1.03 -7.09 1 98.94 92 MET A O 1
ATOM 738 N N . MET A 1 93 ? -10.547 -0.677 -4.938 1 98.69 93 MET A N 1
ATOM 739 C CA . MET A 1 93 ? -11.93 -0.248 -4.73 1 98.69 93 MET A CA 1
ATOM 740 C C . MET A 1 93 ? -12.016 0.803 -3.629 1 98.69 93 MET A C 1
ATOM 742 O O . MET A 1 93 ? -11.047 1.014 -2.891 1 98.69 93 MET A O 1
ATOM 746 N N . TYR A 1 94 ? -13.133 1.499 -3.703 1 98.25 94 TYR A N 1
ATOM 747 C CA . TYR A 1 94 ? -13.492 2.395 -2.609 1 98.25 94 TYR A CA 1
ATOM 748 C C . TYR A 1 94 ? -14.711 1.878 -1.861 1 98.25 94 TYR A C 1
ATOM 750 O O . TYR A 1 94 ? -15.656 1.362 -2.475 1 98.25 94 TYR A O 1
ATOM 758 N N . TYR A 1 95 ? -14.648 2.047 -0.54 1 97.56 95 TYR A N 1
ATOM 759 C CA . TYR A 1 95 ? -15.766 1.665 0.312 1 97.56 95 TYR A CA 1
ATOM 760 C C . TYR A 1 95 ? -16.203 2.828 1.198 1 97.56 95 TYR A C 1
ATOM 762 O O . TYR A 1 95 ? -15.359 3.523 1.775 1 97.56 95 TYR A O 1
ATOM 770 N N . GLN A 1 96 ? -17.516 3.086 1.256 1 94.62 96 GLN A N 1
ATOM 771 C CA . GLN A 1 96 ? -18.172 4.133 2.033 1 94.62 96 GLN A CA 1
ATOM 772 C C . GLN A 1 96 ? -17.625 5.512 1.677 1 94.62 96 GLN A C 1
ATOM 774 O O . GLN A 1 96 ? -17.688 6.441 2.48 1 94.62 96 GLN A O 1
ATOM 779 N N . GLY A 1 97 ? -17 5.543 0.5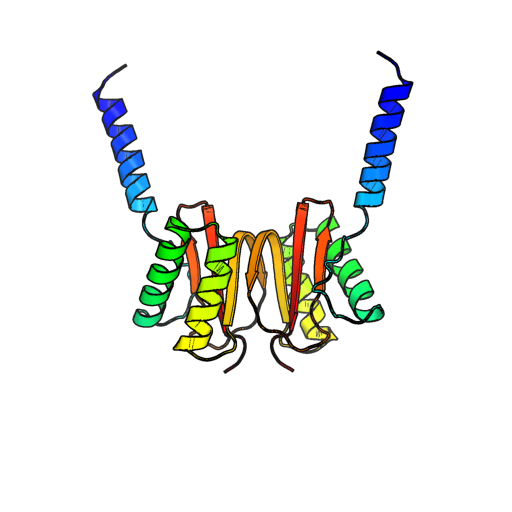55 1 91.81 97 GLY A N 1
ATOM 780 C CA . GLY A 1 97 ? -16.438 6.793 0.066 1 91.81 97 GLY A CA 1
ATOM 781 C C . GLY A 1 97 ? -15.227 7.25 0.852 1 91.81 97 GLY A C 1
ATOM 782 O O . GLY A 1 97 ? -14.625 8.281 0.536 1 91.81 97 GLY A O 1
ATOM 783 N N . VAL A 1 98 ? -14.852 6.535 1.811 1 93.38 98 VAL A N 1
ATOM 784 C CA . VAL A 1 98 ? -13.805 6.988 2.715 1 93.38 98 VAL A CA 1
ATOM 785 C C . VAL A 1 98 ? -12.586 6.07 2.596 1 93.38 98 VAL A C 1
ATOM 787 O O . VAL A 1 98 ? -11.445 6.543 2.553 1 93.38 98 VAL A O 1
ATOM 790 N N . TYR A 1 99 ? -12.867 4.801 2.475 1 97.81 99 TYR A N 1
ATOM 791 C CA . TYR A 1 99 ? -11.75 3.859 2.486 1 97.81 99 TYR A CA 1
ATOM 792 C C . TYR A 1 99 ? -11.336 3.49 1.068 1 97.81 99 TYR A C 1
ATOM 794 O O . TYR A 1 99 ? -12.172 3.094 0.252 1 97.81 99 TYR A O 1
ATOM 802 N N . GLY A 1 100 ? -10.047 3.676 0.767 1 98.69 100 GLY A N 1
ATOM 803 C CA . GLY A 1 100 ? -9.43 3.004 -0.364 1 98.69 100 GLY A CA 1
ATOM 804 C C . GLY A 1 100 ? -8.883 1.631 -0.015 1 98.69 100 GLY A C 1
ATOM 805 O O . GLY A 1 100 ? -8.336 1.433 1.07 1 98.69 100 GLY A O 1
ATOM 806 N N . ILE A 1 101 ? -9.062 0.66 -0.896 1 98.94 101 ILE A N 1
ATOM 807 C CA . ILE A 1 101 ? -8.578 -0.706 -0.729 1 98.94 101 ILE A CA 1
ATOM 808 C C . ILE A 1 101 ? -7.848 -1.151 -1.993 1 98.94 101 ILE A C 1
ATOM 810 O O . ILE A 1 101 ? -8.43 -1.18 -3.078 1 98.94 101 ILE A O 1
ATOM 814 N N . HIS A 1 102 ? -6.539 -1.355 -1.876 1 98.94 102 HIS A N 1
ATOM 815 C CA . HIS A 1 102 ? -5.715 -1.895 -2.951 1 98.94 102 HIS A CA 1
ATOM 816 C C . HIS A 1 102 ? -5.199 -3.289 -2.605 1 98.94 102 HIS A C 1
ATOM 818 O O . HIS A 1 102 ? -4.547 -3.477 -1.577 1 98.94 102 HIS A O 1
ATOM 824 N N . ILE A 1 103 ? -5.504 -4.254 -3.451 1 98.94 103 ILE A N 1
ATOM 825 C CA . ILE A 1 103 ? -5.105 -5.645 -3.264 1 98.94 103 ILE A CA 1
ATOM 826 C C . ILE A 1 103 ? -4.504 -6.188 -4.559 1 98.94 103 ILE A C 1
ATOM 828 O O . ILE A 1 103 ? -5.082 -6.027 -5.637 1 98.94 103 ILE A O 1
ATOM 832 N N . TRP A 1 104 ? -3.285 -6.762 -4.391 1 98.81 104 TRP A N 1
ATOM 833 C CA . TRP A 1 104 ? -2.674 -7.367 -5.57 1 98.81 104 TRP A CA 1
ATOM 834 C C . TRP A 1 104 ? -1.696 -8.469 -5.172 1 98.81 104 TRP A C 1
ATOM 836 O O . TRP A 1 104 ? -1.282 -8.547 -4.012 1 98.81 104 TRP A O 1
ATOM 846 N N . LYS A 1 105 ? -1.438 -9.32 -6.113 1 98.06 105 LYS A N 1
ATOM 847 C CA . LYS A 1 105 ? -0.363 -10.305 -5.969 1 98.06 105 LYS A CA 1
ATOM 848 C C . LYS A 1 105 ? 0.87 -9.891 -6.766 1 98.06 105 LYS A C 1
ATOM 850 O O . LYS A 1 105 ? 0.756 -9.461 -7.918 1 98.06 105 LYS A O 1
ATOM 855 N N . SER A 1 106 ? 2.07 -9.984 -6.094 1 96.12 106 SER A N 1
ATOM 856 C CA . SER A 1 106 ? 3.303 -9.594 -6.773 1 96.12 106 SER A CA 1
ATOM 857 C C . SER A 1 106 ? 4.035 -10.812 -7.324 1 96.12 106 SER A C 1
ATOM 859 O O . SER A 1 106 ? 4.938 -10.68 -8.156 1 96.12 106 SER A O 1
ATOM 861 N N . GLU A 1 107 ? 3.785 -11.922 -6.82 1 87.12 107 GLU A N 1
ATOM 862 C CA . GLU A 1 107 ? 4.461 -13.125 -7.285 1 87.12 107 GLU A CA 1
ATOM 863 C C . GLU A 1 107 ? 3.467 -14.266 -7.516 1 87.12 107 GLU A C 1
ATOM 865 O O . GLU A 1 107 ? 2.422 -14.32 -6.863 1 87.12 107 GLU A O 1
ATOM 870 N N . LYS A 1 108 ? 3.77 -15.141 -8.484 1 77.56 108 LYS A N 1
ATOM 871 C CA . LYS A 1 108 ? 2.938 -16.297 -8.812 1 77.56 108 LYS A CA 1
ATOM 872 C C . LYS A 1 108 ? 3.033 -17.359 -7.727 1 77.56 108 LYS A C 1
ATOM 874 O O . LYS A 1 108 ? 4.07 -17.5 -7.07 1 77.56 108 LYS A O 1
ATOM 879 N N . MET B 1 1 ? 1.492 39.312 26.938 1 44.25 1 MET B N 1
ATOM 880 C CA . MET B 1 1 ? 1.562 37.906 26.547 1 44.25 1 MET B CA 1
ATOM 881 C C . MET B 1 1 ? 2.658 37.688 25.5 1 44.25 1 MET B C 1
ATOM 883 O O . MET B 1 1 ? 2.551 38.156 24.375 1 44.25 1 MET B O 1
ATOM 887 N N . ASN B 1 2 ? 4.121 37.438 25.812 1 58.28 2 ASN B N 1
ATOM 888 C CA . ASN B 1 2 ? 5.438 38.031 25.578 1 58.28 2 ASN B CA 1
ATOM 889 C C . ASN B 1 2 ? 6.07 37.5 24.297 1 58.28 2 ASN B C 1
ATOM 891 O O . ASN B 1 2 ? 5.762 36.375 23.859 1 58.28 2 ASN B O 1
ATOM 895 N N . LYS B 1 3 ? 6.734 38.312 23.562 1 69.5 3 LYS B N 1
ATOM 896 C CA . LYS B 1 3 ? 7.5 38.125 22.344 1 69.5 3 LYS B CA 1
ATOM 897 C C . LYS B 1 3 ? 8.445 36.938 22.469 1 69.5 3 LYS B C 1
ATOM 899 O O . LYS B 1 3 ? 8.781 36.281 21.469 1 69.5 3 LYS B O 1
ATOM 904 N N . GLU B 1 4 ? 8.812 36.688 23.609 1 62.84 4 GLU B N 1
ATOM 905 C CA . GLU B 1 4 ? 9.766 35.625 23.859 1 62.84 4 GLU B CA 1
ATOM 906 C C . GLU B 1 4 ? 9.102 34.25 23.766 1 62.84 4 GLU B C 1
ATOM 908 O O . GLU B 1 4 ? 9.68 33.312 23.219 1 62.84 4 GLU B O 1
ATOM 913 N N . GLU B 1 5 ? 7.883 34.062 24.266 1 61.41 5 GLU B N 1
ATOM 914 C CA . GLU B 1 5 ? 7.145 32.812 24.156 1 61.41 5 GLU B CA 1
ATOM 915 C C . GLU B 1 5 ? 6.77 32.531 22.703 1 61.41 5 GLU B C 1
ATOM 917 O O . GLU B 1 5 ? 6.711 31.375 22.297 1 61.41 5 GLU B O 1
ATOM 922 N N . GLU B 1 6 ? 6.508 33.656 21.938 1 62.59 6 GLU B N 1
ATOM 923 C CA . GLU B 1 6 ? 6.215 33.5 20.516 1 62.59 6 GLU B CA 1
ATOM 924 C C . GLU B 1 6 ? 7.457 33.062 19.734 1 62.59 6 GLU B C 1
ATOM 926 O O . GLU B 1 6 ? 7.379 32.188 18.859 1 62.59 6 GLU B O 1
ATOM 931 N N . ASN B 1 7 ? 8.508 33.531 20.078 1 62.38 7 ASN B N 1
ATOM 932 C CA . ASN B 1 7 ? 9.766 33.156 19.438 1 62.38 7 ASN B CA 1
ATOM 933 C C . ASN B 1 7 ? 10.156 31.719 19.812 1 62.38 7 ASN B C 1
ATOM 935 O O . ASN B 1 7 ? 10.656 30.984 18.969 1 62.38 7 ASN B O 1
ATOM 939 N N . GLU B 1 8 ? 9.844 31.406 21.016 1 59.09 8 GLU B N 1
ATOM 940 C CA . GLU B 1 8 ? 10.133 30.047 21.453 1 59.09 8 GLU B CA 1
ATOM 941 C C . GLU B 1 8 ? 9.211 29.047 20.766 1 59.09 8 GLU B C 1
ATOM 943 O O . GLU B 1 8 ? 9.648 27.953 20.375 1 59.09 8 GLU B O 1
ATOM 948 N N . ARG B 1 9 ? 7.945 29.359 20.625 1 55.84 9 ARG B N 1
ATOM 949 C CA . ARG B 1 9 ? 7.039 28.5 19.875 1 55.84 9 ARG B CA 1
ATOM 950 C C . ARG B 1 9 ? 7.434 28.438 18.391 1 55.84 9 ARG B C 1
ATOM 952 O O . ARG B 1 9 ? 7.371 27.375 17.781 1 55.84 9 ARG B O 1
ATOM 959 N N . ARG B 1 10 ? 7.828 29.516 17.922 1 58.59 10 ARG B N 1
ATOM 960 C CA . ARG B 1 10 ? 8.336 29.547 16.547 1 58.59 10 ARG B CA 1
ATOM 961 C C . ARG B 1 10 ? 9.625 28.734 16.422 1 58.59 10 ARG B C 1
ATOM 963 O O . ARG B 1 10 ? 9.828 28.031 15.43 1 58.59 10 ARG B O 1
ATOM 970 N N . ASP B 1 11 ? 10.398 28.828 17.406 1 58.53 11 ASP B N 1
ATOM 971 C CA . ASP B 1 11 ? 11.633 28.047 17.422 1 58.53 11 ASP B CA 1
ATOM 972 C C . ASP B 1 11 ? 11.352 26.562 17.578 1 58.53 11 ASP B C 1
ATOM 974 O O . ASP B 1 11 ? 12.008 25.719 16.953 1 58.53 11 ASP B O 1
ATOM 978 N N . ILE B 1 12 ? 10.477 26.203 18.5 1 56.72 12 ILE B N 1
ATOM 979 C CA . ILE B 1 12 ? 10.055 24.812 18.625 1 56.72 12 ILE B CA 1
ATOM 980 C C . ILE B 1 12 ? 9.359 24.375 17.328 1 56.72 12 ILE B C 1
ATOM 982 O O . ILE B 1 12 ? 9.578 23.25 16.859 1 56.72 12 ILE B O 1
ATOM 986 N N . ASP B 1 13 ? 8.57 25.25 16.766 1 56.28 13 ASP B N 1
ATOM 987 C CA . ASP B 1 13 ? 7.969 24.953 15.477 1 56.28 13 ASP B CA 1
ATOM 988 C C . ASP B 1 13 ? 9.039 24.781 14.398 1 56.28 13 ASP B C 1
ATOM 990 O O . ASP B 1 13 ? 8.93 23.891 13.547 1 56.28 13 ASP B O 1
ATOM 994 N N . ILE B 1 14 ? 9.945 25.688 14.523 1 55.53 14 ILE B N 1
ATOM 995 C CA . ILE B 1 14 ? 11.07 25.594 13.602 1 55.53 14 ILE B CA 1
ATOM 996 C C . ILE B 1 14 ? 11.898 24.359 13.914 1 55.53 14 ILE B C 1
ATOM 998 O O . ILE B 1 14 ? 12.312 23.625 13.008 1 55.53 14 ILE B O 1
ATOM 1002 N N . GLU B 1 15 ? 12.266 24.25 15.172 1 52.72 15 GLU B N 1
ATOM 1003 C CA . GLU B 1 15 ? 12.969 23.047 15.602 1 52.72 15 GLU B CA 1
ATOM 1004 C C . GLU B 1 15 ? 12.125 21.797 15.352 1 52.72 15 GLU B C 1
ATOM 1006 O O . GLU B 1 15 ? 12.648 20.766 14.93 1 52.72 15 GLU B O 1
ATOM 1011 N N . HIS B 1 16 ? 10.961 21.812 15.805 1 52.25 16 HIS B N 1
ATOM 1012 C CA . HIS B 1 16 ? 10.016 20.766 15.438 1 52.25 16 HIS B CA 1
ATOM 1013 C C . HIS B 1 16 ? 9.883 20.641 13.93 1 52.25 16 HIS B C 1
ATOM 1015 O O . HIS B 1 16 ? 9.797 19.531 13.398 1 52.25 16 HIS B O 1
ATOM 1021 N N . ALA B 1 17 ? 9.82 21.828 13.445 1 50.91 17 ALA B N 1
ATOM 1022 C CA . ALA B 1 17 ? 9.891 21.859 11.984 1 50.91 17 ALA B CA 1
ATOM 1023 C C . ALA B 1 17 ? 11.203 21.266 11.484 1 50.91 17 ALA B C 1
ATOM 1025 O O . ALA B 1 17 ? 11.227 20.562 10.477 1 50.91 17 ALA B O 1
ATOM 1026 N N . LYS B 1 18 ? 12.211 21.641 12.148 1 53.09 18 LYS B N 1
ATOM 1027 C CA . LYS B 1 18 ? 13.516 21.094 11.812 1 53.09 18 LYS B CA 1
ATOM 1028 C C . LYS B 1 18 ? 13.57 19.594 12.086 1 53.09 18 LYS B C 1
ATOM 1030 O O . LYS B 1 18 ? 14.164 18.844 11.312 1 53.09 18 LYS B O 1
ATOM 1035 N N . ALA B 1 19 ? 13.344 19.188 13.359 1 50.78 19 ALA B N 1
ATOM 1036 C CA . ALA B 1 19 ? 13.281 17.781 13.75 1 50.78 19 ALA B CA 1
ATOM 1037 C C . ALA B 1 19 ? 12.328 17.016 12.844 1 50.78 19 ALA B C 1
ATOM 1039 O O . ALA B 1 19 ? 12.57 15.844 12.531 1 50.78 19 ALA B O 1
ATOM 1040 N N . HIS B 1 20 ? 11.336 17.797 12.43 1 56.69 20 HIS B N 1
ATOM 1041 C CA . HIS B 1 20 ? 10.273 17.391 11.516 1 56.69 20 HIS B CA 1
ATOM 1042 C C . HIS B 1 20 ? 10.758 17.406 10.07 1 56.69 20 HIS B C 1
ATOM 1044 O O . HIS B 1 20 ? 10.023 17.016 9.156 1 56.69 20 HIS B O 1
ATOM 1050 N N . GLN B 1 21 ? 12.062 17.75 10.008 1 71.94 21 GLN B N 1
ATOM 1051 C CA . GLN B 1 21 ? 12.594 17.797 8.648 1 71.94 21 GLN B CA 1
ATOM 1052 C C . GLN B 1 21 ? 13.234 16.469 8.258 1 71.94 21 GLN B C 1
ATOM 1054 O O . GLN B 1 21 ? 13.594 16.266 7.102 1 71.94 21 GLN B O 1
ATOM 1059 N N . PHE B 1 22 ? 13.398 15.578 9.328 1 85.25 22 PHE B N 1
ATOM 1060 C CA . PHE B 1 22 ? 13.938 14.273 8.961 1 85.25 22 PHE B CA 1
ATOM 1061 C C . PHE B 1 22 ? 12.875 13.188 9.078 1 85.25 22 PHE B C 1
ATOM 1063 O O . PHE B 1 22 ? 12.047 13.227 9.992 1 85.25 22 PHE B O 1
ATOM 1070 N N . PRO B 1 23 ? 12.922 12.188 8.164 1 95.25 23 PRO B N 1
ATOM 1071 C CA . PRO B 1 23 ? 11.961 11.086 8.273 1 95.25 23 PRO B CA 1
ATOM 1072 C C . PRO B 1 23 ? 12.195 10.219 9.508 1 95.25 23 PRO B C 1
ATOM 1074 O O . PRO B 1 23 ? 13.336 10.062 9.953 1 95.25 23 PRO B O 1
ATOM 1077 N N . LEU B 1 24 ? 11.164 9.781 10.141 1 96.88 24 LEU B N 1
ATOM 1078 C CA . LEU B 1 24 ? 11.211 8.781 11.203 1 96.88 24 LEU B CA 1
ATOM 1079 C C . LEU B 1 24 ? 11.094 7.375 10.633 1 96.88 24 LEU B C 1
ATOM 1081 O O . LEU B 1 24 ? 10.023 6.984 10.156 1 96.88 24 LEU B O 1
ATOM 1085 N N . VAL B 1 25 ? 12.18 6.641 10.797 1 98.06 25 VAL B N 1
ATOM 1086 C CA . VAL B 1 25 ? 12.188 5.281 10.258 1 98.06 25 VAL B CA 1
ATOM 1087 C C . VAL B 1 25 ? 11.68 4.305 11.32 1 98.06 25 VAL B C 1
ATOM 1089 O O . VAL B 1 25 ? 12.117 4.352 12.477 1 98.06 25 VAL B O 1
ATOM 1092 N N . LEU B 1 26 ? 10.773 3.428 10.828 1 98.25 26 LEU B N 1
ATOM 1093 C CA . LEU B 1 26 ? 10.148 2.492 11.758 1 98.25 26 LEU B CA 1
ATOM 1094 C C . LEU B 1 26 ? 11.039 1.273 11.977 1 98.25 26 LEU B C 1
ATOM 1096 O O . LEU B 1 26 ? 11.836 0.917 11.109 1 98.25 26 LEU B O 1
ATOM 1100 N N . PRO B 1 27 ? 10.898 0.642 13.078 1 98.12 27 PRO B N 1
ATOM 1101 C CA . PRO B 1 27 ? 11.766 -0.482 13.438 1 98.12 27 PRO B CA 1
ATOM 1102 C C . PRO B 1 27 ? 11.609 -1.675 12.5 1 98.12 27 PRO B C 1
ATOM 1104 O O . PRO B 1 27 ? 12.508 -2.512 12.398 1 98.12 27 PRO B O 1
ATOM 1107 N N . GLU B 1 28 ? 10.445 -1.776 11.773 1 97.94 28 GLU B N 1
ATOM 1108 C CA . GLU B 1 28 ? 10.18 -2.869 10.844 1 97.94 28 GLU B CA 1
ATOM 1109 C C . GLU B 1 28 ? 11.078 -2.777 9.609 1 97.94 28 GLU B C 1
ATOM 1111 O O . GLU B 1 28 ? 11.188 -3.736 8.844 1 97.94 28 GLU B O 1
ATOM 1116 N N . SER B 1 29 ? 11.719 -1.66 9.484 1 98.75 29 SER B N 1
ATOM 1117 C CA . SER B 1 29 ? 12.609 -1.46 8.344 1 98.75 29 SER B CA 1
ATOM 1118 C C . SER B 1 29 ? 13.898 -2.256 8.508 1 98.75 29 SER B C 1
ATOM 1120 O O . SER B 1 29 ? 14.453 -2.33 9.602 1 98.75 29 SER B O 1
ATOM 1122 N N . ASP B 1 30 ? 14.328 -2.875 7.371 1 98.69 30 ASP B N 1
ATOM 1123 C CA . ASP B 1 30 ? 15.523 -3.701 7.496 1 98.69 30 ASP B CA 1
ATOM 1124 C C . ASP B 1 30 ? 16.5 -3.428 6.355 1 98.69 30 ASP B C 1
ATOM 1126 O O . ASP B 1 30 ? 17.422 -4.215 6.113 1 98.69 30 ASP B O 1
ATOM 1130 N N . MET B 1 31 ? 16.344 -2.342 5.617 1 98 31 MET B N 1
ATOM 1131 C CA . MET B 1 31 ? 17.297 -1.954 4.582 1 98 31 MET B CA 1
ATOM 1132 C C . MET B 1 31 ? 18.641 -1.581 5.191 1 98 31 MET B C 1
ATOM 1134 O O . MET B 1 31 ? 18.703 -1.04 6.297 1 98 31 MET B O 1
ATOM 1138 N N . ASN B 1 32 ? 19.625 -1.866 4.453 1 98 32 ASN B N 1
ATOM 1139 C CA . ASN B 1 32 ? 20.922 -1.383 4.934 1 98 32 ASN B CA 1
ATOM 1140 C C . ASN B 1 32 ? 20.984 0.142 4.926 1 98 32 ASN B C 1
ATOM 1142 O O . ASN B 1 32 ? 20.203 0.798 4.242 1 98 32 ASN B O 1
ATOM 1146 N N . GLU B 1 33 ? 21.906 0.686 5.625 1 97.31 33 GLU B N 1
ATOM 1147 C CA . GLU B 1 33 ? 21.953 2.119 5.887 1 97.31 33 GLU B CA 1
ATOM 1148 C C . GLU B 1 33 ? 22.141 2.912 4.598 1 97.31 33 GLU B C 1
ATOM 1150 O O . GLU B 1 33 ? 21.5 3.953 4.406 1 97.31 33 GLU B O 1
ATOM 1155 N N . GLU B 1 34 ? 22.984 2.537 3.777 1 97.81 34 GLU B N 1
ATOM 1156 C CA . GLU B 1 34 ? 23.281 3.273 2.551 1 97.81 34 GLU B CA 1
ATOM 1157 C C . GLU B 1 34 ? 22.062 3.367 1.652 1 97.81 34 GLU B C 1
ATOM 1159 O O . GLU B 1 34 ? 21.672 4.461 1.241 1 97.81 34 GLU B O 1
ATOM 1164 N N . MET B 1 35 ? 21.453 2.201 1.359 1 97.81 35 MET B N 1
ATOM 1165 C CA . MET B 1 35 ? 20.25 2.174 0.522 1 97.81 35 MET B CA 1
ATOM 1166 C C . MET B 1 35 ? 19.109 2.938 1.183 1 97.81 35 MET B C 1
ATOM 1168 O O . MET B 1 35 ? 18.438 3.727 0.528 1 97.81 35 MET B O 1
ATOM 1172 N N . SER B 1 36 ? 18.969 2.723 2.439 1 98.25 36 SER B N 1
ATOM 1173 C CA . SER B 1 36 ? 17.922 3.4 3.201 1 98.25 36 SER B CA 1
ATOM 1174 C C . SER B 1 36 ? 18.062 4.914 3.104 1 98.25 36 SER B C 1
ATOM 1176 O O . SER B 1 36 ? 17.094 5.613 2.787 1 98.25 36 SER B O 1
ATOM 1178 N N . THR B 1 37 ? 19.234 5.406 3.318 1 97.94 37 THR B N 1
ATOM 1179 C CA . THR B 1 37 ? 19.484 6.844 3.285 1 97.94 37 THR B CA 1
ATOM 1180 C C . THR B 1 37 ? 19.219 7.406 1.895 1 97.94 37 THR B C 1
ATOM 1182 O O . THR B 1 37 ? 18.594 8.461 1.759 1 97.94 37 THR B O 1
ATOM 1185 N N . GLU B 1 38 ? 19.656 6.707 0.955 1 98.25 38 GLU B N 1
ATOM 1186 C CA . GLU B 1 38 ? 19.453 7.145 -0.422 1 98.25 38 GLU B CA 1
ATOM 1187 C C . GLU B 1 38 ? 17.969 7.234 -0.755 1 98.25 38 GLU B C 1
ATOM 1189 O O . GLU B 1 38 ? 17.516 8.211 -1.36 1 98.25 38 GLU B O 1
ATOM 1194 N N . ILE B 1 39 ? 17.203 6.238 -0.381 1 98.69 39 ILE B N 1
ATOM 1195 C CA . ILE B 1 39 ? 15.773 6.188 -0.704 1 98.69 39 ILE B CA 1
ATOM 1196 C C . ILE B 1 39 ? 15.023 7.223 0.127 1 98.69 39 ILE B C 1
ATOM 1198 O O . ILE B 1 39 ? 14.102 7.875 -0.371 1 98.69 39 ILE B O 1
ATOM 1202 N N . GLN B 1 40 ? 15.422 7.406 1.37 1 98.62 40 GLN B N 1
ATOM 1203 C CA . GLN B 1 40 ? 14.82 8.453 2.186 1 98.62 40 GLN B CA 1
ATOM 1204 C C . GLN B 1 40 ? 14.984 9.82 1.527 1 98.62 40 GLN B C 1
ATOM 1206 O O . GLN B 1 40 ? 14.023 10.578 1.409 1 98.62 40 GLN B O 1
ATOM 1211 N N . GLU B 1 41 ? 16.203 10.094 1.124 1 98.12 41 GLU B N 1
ATOM 1212 C CA . GLU B 1 41 ? 16.484 11.375 0.49 1 98.12 41 GLU B CA 1
ATOM 1213 C C . GLU B 1 41 ? 15.68 11.539 -0.799 1 98.12 41 GLU B C 1
ATOM 1215 O O . GLU B 1 41 ? 15.156 12.625 -1.077 1 98.12 41 GLU B O 1
ATOM 1220 N N . LEU B 1 42 ? 15.586 10.492 -1.543 1 98.69 42 LEU B N 1
ATOM 1221 C CA . LEU B 1 42 ? 14.82 10.516 -2.785 1 98.69 42 LEU B CA 1
ATOM 1222 C C . LEU B 1 42 ? 13.367 10.867 -2.518 1 98.69 42 LEU B C 1
ATOM 1224 O O . LEU B 1 42 ? 12.828 11.797 -3.119 1 98.69 42 LEU B O 1
ATOM 1228 N N . VAL B 1 43 ? 12.719 10.125 -1.601 1 98.62 43 VAL B N 1
ATOM 1229 C CA . VAL B 1 43 ? 11.289 10.266 -1.358 1 98.62 43 VAL B CA 1
ATOM 1230 C C . VAL B 1 43 ? 11 11.633 -0.746 1 98.62 43 VAL B C 1
ATOM 1232 O O . VAL B 1 43 ? 10.031 12.297 -1.127 1 98.62 43 VAL B O 1
ATOM 1235 N N . VAL B 1 44 ? 11.859 12.047 0.168 1 97.62 44 VAL B N 1
ATOM 1236 C CA . VAL B 1 44 ? 11.688 13.352 0.807 1 97.62 44 VAL B CA 1
ATOM 1237 C C . VAL B 1 44 ? 11.805 14.461 -0.237 1 97.62 44 VAL B C 1
ATOM 1239 O O . VAL B 1 44 ? 10.984 15.383 -0.268 1 97.62 44 VAL B O 1
ATOM 1242 N N . GLY B 1 45 ? 12.82 14.344 -1.073 1 98.06 45 GLY B N 1
ATOM 1243 C CA . GLY B 1 45 ? 12.969 15.32 -2.139 1 98.06 45 GLY B CA 1
ATOM 1244 C C . GLY B 1 45 ? 11.766 15.398 -3.057 1 98.06 45 GLY B C 1
ATOM 1245 O O . GLY B 1 45 ? 11.359 16.484 -3.461 1 98.06 45 GLY B O 1
ATOM 1246 N N . LEU B 1 46 ? 11.172 14.281 -3.412 1 98.56 46 LEU B N 1
ATOM 1247 C CA . LEU B 1 46 ? 10.008 14.219 -4.289 1 98.56 46 LEU B CA 1
ATOM 1248 C C . LEU B 1 46 ? 8.773 14.805 -3.604 1 98.56 46 LEU B C 1
ATOM 1250 O O . LEU B 1 46 ? 7.988 15.516 -4.23 1 98.56 46 LEU B O 1
ATOM 1254 N N . LEU B 1 47 ? 8.688 14.555 -2.26 1 97.88 47 LEU B N 1
ATOM 1255 C CA . LEU B 1 47 ? 7.523 15.016 -1.515 1 97.88 47 LEU B CA 1
ATOM 1256 C C . LEU B 1 47 ? 7.574 16.531 -1.309 1 97.88 47 LEU B C 1
ATOM 1258 O O . LEU B 1 47 ? 6.543 17.172 -1.098 1 97.88 47 LEU B O 1
ATOM 1262 N N . GLU B 1 48 ? 8.703 17.078 -1.357 1 96.62 48 GLU B N 1
ATOM 1263 C CA . GLU B 1 48 ? 8.859 18.531 -1.23 1 96.62 48 GLU B CA 1
ATOM 1264 C C . GLU B 1 48 ? 8.445 19.25 -2.51 1 96.62 48 GLU B C 1
ATOM 1266 O O . GLU B 1 48 ? 8.117 20.438 -2.484 1 96.62 48 GLU B O 1
ATOM 1271 N N . LYS B 1 49 ? 8.398 18.5 -3.568 1 97.44 49 LYS B N 1
ATOM 1272 C CA . LYS B 1 49 ? 8.188 19.141 -4.863 1 97.44 49 LYS B CA 1
ATOM 1273 C C . LYS B 1 49 ? 6.855 18.719 -5.48 1 97.44 49 LYS B C 1
ATOM 1275 O O . LYS B 1 49 ? 6.305 19.422 -6.324 1 97.44 49 LYS B O 1
ATOM 1280 N N . HIS B 1 50 ? 6.355 17.562 -5.078 1 98.06 50 HIS B N 1
ATOM 1281 C CA . HIS B 1 50 ? 5.203 16.953 -5.742 1 98.06 50 HIS B CA 1
ATOM 1282 C C . HIS B 1 50 ? 4.18 16.453 -4.727 1 98.06 50 HIS B C 1
ATOM 1284 O O . HIS B 1 50 ? 4.523 16.188 -3.572 1 98.06 50 HIS B O 1
ATOM 1290 N N . PRO B 1 51 ? 2.836 16.438 -5.199 1 98.06 51 PRO B N 1
ATOM 1291 C CA . PRO B 1 51 ? 1.896 15.672 -4.375 1 98.06 51 PRO B CA 1
ATOM 1292 C C . PRO B 1 51 ? 2.33 14.219 -4.168 1 98.06 51 PRO B C 1
ATOM 1294 O O . PRO B 1 51 ? 3.105 13.688 -4.965 1 98.06 51 PRO B O 1
ATOM 1297 N N . PHE B 1 52 ? 1.829 13.57 -3.098 1 98.44 52 PHE B N 1
ATOM 1298 C CA . PHE B 1 52 ? 2.367 12.273 -2.699 1 98.44 52 PHE B CA 1
ATOM 1299 C C . PHE B 1 52 ? 2.051 11.211 -3.742 1 98.44 52 PHE B C 1
ATOM 1301 O O . PHE B 1 52 ? 2.793 10.234 -3.889 1 98.44 52 PHE B O 1
ATOM 1308 N N . GLY B 1 53 ? 0.983 11.406 -4.543 1 98.5 53 GLY B N 1
ATOM 1309 C CA . GLY B 1 53 ? 0.709 10.484 -5.629 1 98.5 53 GLY B CA 1
ATOM 1310 C C . GLY B 1 53 ? 1.808 10.445 -6.672 1 98.5 53 GLY B C 1
ATOM 1311 O O . GLY B 1 53 ? 2.26 9.367 -7.07 1 98.5 53 GLY B O 1
ATOM 1312 N N . LEU B 1 54 ? 2.223 11.578 -7.098 1 98.69 54 LEU B N 1
ATOM 1313 C CA . LEU B 1 54 ? 3.297 11.68 -8.078 1 98.69 54 LEU B CA 1
ATOM 1314 C C . LEU B 1 54 ? 4.629 11.25 -7.473 1 98.69 54 LEU B C 1
ATOM 1316 O O . LEU B 1 54 ? 5.441 10.602 -8.141 1 98.69 54 LEU B O 1
ATOM 1320 N N . ALA B 1 55 ? 4.824 11.578 -6.184 1 98.88 55 ALA B N 1
ATOM 1321 C CA . ALA B 1 55 ? 6.039 11.141 -5.5 1 98.88 55 ALA B CA 1
ATOM 1322 C C . ALA B 1 55 ? 6.133 9.617 -5.473 1 98.88 55 ALA B C 1
ATOM 1324 O O . ALA B 1 55 ? 7.207 9.047 -5.688 1 98.88 55 ALA B O 1
ATOM 1325 N N . ALA B 1 56 ? 4.992 8.969 -5.309 1 98.94 56 ALA B N 1
ATOM 1326 C CA . ALA B 1 56 ? 4.965 7.508 -5.297 1 98.94 56 ALA B CA 1
ATOM 1327 C C . ALA B 1 56 ? 5.312 6.941 -6.672 1 98.94 56 ALA B C 1
ATOM 1329 O O . ALA B 1 56 ? 6.117 6.016 -6.781 1 98.94 56 ALA B O 1
ATOM 1330 N N . LYS B 1 57 ? 4.727 7.551 -7.637 1 98.88 57 LYS B N 1
ATOM 1331 C CA . LYS B 1 57 ? 4.961 7.098 -9 1 98.88 57 LYS B CA 1
ATOM 1332 C C . LYS B 1 57 ? 6.434 7.238 -9.383 1 98.88 57 LYS B C 1
ATOM 1334 O O . LYS B 1 57 ? 7.035 6.301 -9.906 1 98.88 57 LYS B O 1
ATOM 1339 N N . GLU B 1 58 ? 7 8.344 -9.078 1 98.88 58 GLU B N 1
ATOM 1340 C CA . GLU B 1 58 ? 8.398 8.586 -9.438 1 98.88 58 GLU B CA 1
ATOM 1341 C C . GLU B 1 58 ? 9.336 7.715 -8.609 1 98.88 58 GLU B C 1
ATOM 1343 O O . GLU B 1 58 ? 10.352 7.234 -9.117 1 98.88 58 GLU B O 1
ATOM 1348 N N . THR B 1 59 ? 9.031 7.555 -7.32 1 98.94 59 THR B N 1
ATOM 1349 C CA . THR B 1 59 ? 9.812 6.648 -6.492 1 98.94 59 THR B CA 1
ATOM 1350 C C . THR B 1 59 ? 9.828 5.246 -7.094 1 98.94 59 THR B C 1
ATOM 1352 O O . THR B 1 59 ? 10.891 4.621 -7.203 1 98.94 59 THR B O 1
ATOM 1355 N N . PHE B 1 60 ? 8.68 4.816 -7.512 1 98.88 60 PHE B N 1
ATOM 1356 C CA . PHE B 1 60 ? 8.516 3.502 -8.125 1 98.88 60 PHE B CA 1
ATOM 1357 C C . PHE B 1 60 ? 9.391 3.375 -9.367 1 98.88 60 PHE B C 1
ATOM 1359 O O . PHE B 1 60 ? 10.125 2.396 -9.516 1 98.88 60 PHE B O 1
ATOM 1366 N N . GLU B 1 61 ? 9.391 4.328 -10.188 1 98.81 61 GLU B N 1
ATOM 1367 C CA . GLU B 1 61 ? 10.156 4.316 -11.43 1 98.81 61 GLU B CA 1
ATOM 1368 C C . GLU B 1 61 ? 11.656 4.32 -11.156 1 98.81 61 GLU B C 1
ATOM 1370 O O . GLU B 1 61 ? 12.406 3.539 -11.75 1 98.81 61 GLU B O 1
ATOM 1375 N N . VAL B 1 62 ? 12.109 5.121 -10.25 1 98.81 62 VAL B N 1
ATOM 1376 C CA . VAL B 1 62 ? 13.531 5.246 -9.953 1 98.81 62 VAL B CA 1
ATOM 1377 C C . VAL B 1 62 ? 14.047 3.947 -9.336 1 98.81 62 VAL B C 1
ATOM 1379 O O . VAL B 1 62 ? 15.094 3.441 -9.734 1 98.81 62 VAL B O 1
ATOM 1382 N N . LEU B 1 63 ? 13.281 3.346 -8.398 1 98.62 63 LEU B N 1
ATOM 1383 C CA . LEU B 1 63 ? 13.75 2.141 -7.719 1 98.62 63 LEU B CA 1
ATOM 1384 C C . LEU B 1 63 ? 13.797 0.958 -8.68 1 98.62 63 LEU B C 1
ATOM 1386 O O . LEU B 1 63 ? 14.75 0.178 -8.672 1 98.62 63 LEU B O 1
ATOM 1390 N N . ASN B 1 64 ? 12.781 0.851 -9.508 1 97.94 64 ASN B N 1
ATOM 1391 C CA . ASN B 1 64 ? 12.781 -0.255 -10.453 1 97.94 64 ASN B CA 1
ATOM 1392 C C . ASN B 1 64 ? 13.914 -0.125 -11.469 1 97.94 64 ASN B C 1
ATOM 1394 O O . ASN B 1 64 ? 14.477 -1.129 -11.906 1 97.94 64 ASN B O 1
ATOM 1398 N N . LYS B 1 65 ? 14.25 1.084 -11.828 1 98.19 65 LYS B N 1
ATOM 1399 C CA . LYS B 1 65 ? 15.344 1.327 -12.758 1 98.19 65 LYS B CA 1
ATOM 1400 C C . LYS B 1 65 ? 16.703 1.071 -12.102 1 98.19 65 LYS B C 1
ATOM 1402 O O . LYS B 1 65 ? 17.578 0.458 -12.703 1 98.19 65 LYS B O 1
ATOM 1407 N N . LYS B 1 66 ? 16.828 1.396 -10.883 1 97.81 66 LYS B N 1
ATOM 1408 C CA . LYS B 1 66 ? 18.125 1.408 -10.211 1 97.81 66 LYS B CA 1
ATOM 1409 C C . LYS B 1 66 ? 18.406 0.07 -9.531 1 97.81 66 LYS B C 1
ATOM 1411 O O . LYS B 1 66 ? 19.547 -0.381 -9.484 1 97.81 66 LYS B O 1
ATOM 1416 N N . PHE B 1 67 ? 17.359 -0.5 -8.914 1 96.94 67 PHE B N 1
ATOM 1417 C CA . PHE B 1 67 ? 17.594 -1.647 -8.047 1 96.94 67 PHE B CA 1
ATOM 1418 C C . PHE B 1 67 ? 16.875 -2.885 -8.578 1 96.94 67 PHE B C 1
ATOM 1420 O O . PHE B 1 67 ? 16.719 -3.871 -7.855 1 96.94 67 PHE B O 1
ATOM 1427 N N . GLY B 1 68 ? 16.406 -2.883 -9.781 1 96.25 68 GLY B N 1
ATOM 1428 C CA . GLY B 1 68 ? 15.68 -4.016 -10.336 1 96.25 68 GLY B CA 1
ATOM 1429 C C . GLY B 1 68 ? 14.195 -3.984 -10.039 1 96.25 68 GLY B C 1
ATOM 1430 O O . GLY B 1 68 ? 13.773 -3.371 -9.055 1 96.25 68 GLY B O 1
ATOM 1431 N N . VAL B 1 69 ? 13.406 -4.734 -10.727 1 95.81 69 VAL B N 1
ATOM 1432 C CA . VAL B 1 69 ? 11.945 -4.676 -10.672 1 95.81 69 VAL B CA 1
ATOM 1433 C C . VAL B 1 69 ? 11.445 -5.355 -9.406 1 95.81 69 VAL B C 1
ATOM 1435 O O . VAL B 1 69 ? 12.195 -6.066 -8.734 1 95.81 69 VAL B O 1
ATOM 1438 N N . GLY B 1 70 ? 10.219 -5.129 -8.992 1 96.69 70 GLY B N 1
ATOM 1439 C CA . GLY B 1 70 ? 9.594 -5.852 -7.895 1 96.69 70 GLY B CA 1
ATOM 1440 C C . GLY B 1 70 ? 9.305 -4.973 -6.695 1 96.69 70 GLY B C 1
ATOM 1441 O O . GLY B 1 70 ? 8.914 -5.469 -5.633 1 96.69 70 GLY B O 1
ATOM 1442 N N . TRP B 1 71 ? 9.477 -3.691 -6.887 1 98.44 71 TRP B N 1
ATOM 1443 C CA . TRP B 1 71 ? 9.266 -2.781 -5.766 1 98.44 71 TRP B CA 1
ATOM 1444 C C . TRP B 1 71 ? 7.797 -2.398 -5.637 1 98.44 71 TRP B C 1
ATOM 1446 O O . TRP B 1 71 ? 7.082 -2.303 -6.637 1 98.44 71 TRP B O 1
ATOM 1456 N N . ASN B 1 72 ? 7.324 -2.189 -4.441 1 98.88 72 ASN B N 1
ATOM 1457 C CA . ASN B 1 72 ? 6.016 -1.656 -4.07 1 98.88 72 ASN B CA 1
ATOM 1458 C C . ASN B 1 72 ? 6.145 -0.361 -3.275 1 98.88 72 ASN B C 1
ATOM 1460 O O . ASN B 1 72 ? 6.941 -0.278 -2.34 1 98.88 72 ASN B O 1
ATOM 1464 N N . ILE B 1 73 ? 5.441 0.663 -3.662 1 98.94 73 ILE B N 1
ATOM 1465 C CA . ILE B 1 73 ? 5.492 1.958 -2.994 1 98.94 73 ILE B CA 1
ATOM 1466 C C . ILE B 1 73 ? 4.098 2.344 -2.504 1 98.94 73 ILE B C 1
ATOM 1468 O O . ILE B 1 73 ? 3.131 2.291 -3.264 1 98.94 73 ILE B O 1
ATOM 1472 N N . VAL B 1 74 ? 3.986 2.648 -1.262 1 98.94 74 VAL B N 1
ATOM 1473 C CA . VAL B 1 74 ? 2.768 3.25 -0.729 1 98.94 74 VAL B CA 1
ATOM 1474 C C . VAL B 1 74 ? 3.107 4.539 0.014 1 98.94 74 VAL B C 1
ATOM 1476 O O . VAL B 1 74 ? 3.986 4.551 0.88 1 98.94 74 VAL B O 1
ATOM 1479 N N . ILE B 1 75 ? 2.506 5.648 -0.367 1 98.94 75 ILE B N 1
ATOM 1480 C CA . ILE B 1 75 ? 2.619 6.918 0.344 1 98.94 75 ILE B CA 1
ATOM 1481 C C . ILE B 1 75 ? 1.226 7.453 0.666 1 98.94 75 ILE B C 1
ATOM 1483 O O . ILE B 1 75 ? 0.341 7.453 -0.193 1 98.94 75 ILE B O 1
ATOM 1487 N N . GLY B 1 76 ? 1.032 7.895 1.858 1 98.69 76 GLY B N 1
ATOM 1488 C CA . GLY B 1 76 ? -0.275 8.422 2.219 1 98.69 76 GLY B CA 1
ATOM 1489 C C . GLY B 1 76 ? -0.308 9.039 3.605 1 98.69 76 GLY B C 1
ATOM 1490 O O . GLY B 1 76 ? 0.71 9.07 4.297 1 98.69 76 GLY B O 1
ATOM 1491 N N . LYS B 1 77 ? -1.42 9.5 4.004 1 98.06 77 LYS B N 1
ATOM 1492 C CA . LYS B 1 77 ? -1.6 10.227 5.258 1 98.06 77 LYS B CA 1
ATOM 1493 C C . LYS B 1 77 ? -2.26 9.344 6.312 1 98.06 77 LYS B C 1
ATOM 1495 O O . LYS B 1 77 ? -2.047 9.539 7.512 1 98.06 77 LYS B O 1
ATOM 1500 N N . ALA B 1 78 ? -3.096 8.336 5.875 1 98.12 78 ALA B N 1
ATOM 1501 C CA . ALA B 1 78 ? -3.785 7.414 6.773 1 98.12 78 ALA B CA 1
ATOM 1502 C C . ALA B 1 78 ? -4.043 6.074 6.086 1 98.12 78 ALA B C 1
ATOM 1504 O O . ALA B 1 78 ? -4.992 5.941 5.312 1 98.12 78 ALA B O 1
ATOM 1505 N N . PHE B 1 79 ? -3.146 5.102 6.352 1 98.69 79 PHE B N 1
ATOM 1506 C CA . PHE B 1 79 ? -3.287 3.781 5.75 1 98.69 79 PHE B CA 1
ATOM 1507 C C . PHE B 1 79 ? -2.523 2.736 6.555 1 98.69 79 PHE B C 1
ATOM 1509 O O . PHE B 1 79 ? -1.744 3.08 7.445 1 98.69 79 PHE B O 1
ATOM 1516 N N . HIS B 1 80 ? -2.775 1.512 6.258 1 98.81 80 HIS B N 1
ATOM 1517 C CA . HIS B 1 80 ? -2.049 0.338 6.73 1 98.81 80 HIS B CA 1
ATOM 1518 C C . HIS B 1 80 ? -1.758 -0.626 5.582 1 98.81 80 HIS B C 1
ATOM 1520 O O . HIS B 1 80 ? -2.617 -0.861 4.73 1 98.81 80 HIS B O 1
ATOM 1526 N N . SER B 1 81 ? -0.568 -1.133 5.559 1 98.88 81 SER B N 1
ATOM 1527 C CA . SER B 1 81 ? -0.188 -2.104 4.539 1 98.88 81 SER B CA 1
ATOM 1528 C C . SER B 1 81 ? 0.227 -3.432 5.164 1 98.88 81 SER B C 1
ATOM 1530 O O . SER B 1 81 ? 0.859 -3.453 6.223 1 98.88 81 SER B O 1
ATOM 1532 N N . GLU B 1 82 ? -0.163 -4.535 4.578 1 98.75 82 GLU B N 1
ATOM 1533 C CA . GLU B 1 82 ? 0.265 -5.887 4.918 1 98.75 82 GLU B CA 1
ATOM 1534 C C . GLU B 1 82 ? 0.896 -6.586 3.717 1 98.75 82 GLU B C 1
ATOM 1536 O O . GLU B 1 82 ? 0.345 -6.555 2.615 1 98.75 82 GLU B O 1
ATOM 1541 N N . PHE B 1 83 ? 2.049 -7.16 3.975 1 98.5 83 PHE B N 1
ATOM 1542 C CA . PHE B 1 83 ? 2.812 -7.734 2.873 1 98.5 83 PHE B CA 1
ATOM 1543 C C . PHE B 1 83 ? 3.879 -8.695 3.395 1 98.5 83 PHE B C 1
ATOM 1545 O O . PHE B 1 83 ? 4.199 -8.688 4.586 1 98.5 83 PHE B O 1
ATOM 1552 N N . GLN B 1 84 ? 4.367 -9.531 2.543 1 97.19 84 GLN B N 1
ATOM 1553 C CA . GLN B 1 84 ? 5.621 -10.258 2.713 1 97.19 84 GLN B CA 1
ATOM 1554 C C . GLN B 1 84 ? 6.707 -9.688 1.803 1 97.19 84 GLN B C 1
ATOM 1556 O O . GLN B 1 84 ? 6.438 -9.312 0.661 1 97.19 84 GLN B O 1
ATOM 1561 N N . ALA B 1 85 ? 7.859 -9.555 2.281 1 97.88 85 ALA B N 1
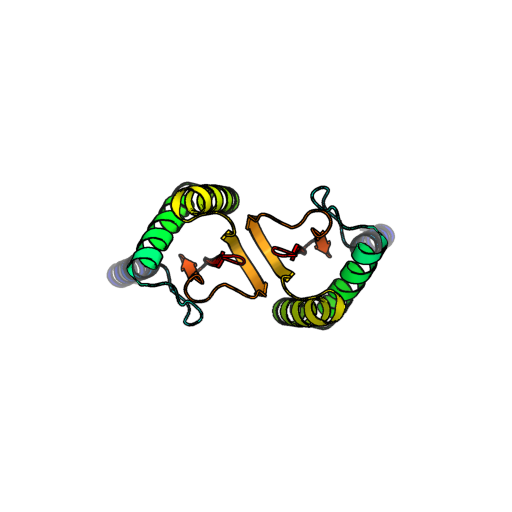ATOM 1562 C CA . ALA B 1 85 ? 8.93 -8.875 1.556 1 97.88 85 ALA B CA 1
ATOM 1563 C C . ALA B 1 85 ? 10.195 -9.734 1.519 1 97.88 85 ALA B C 1
ATOM 1565 O O . ALA B 1 85 ? 10.406 -10.578 2.391 1 97.88 85 ALA B O 1
ATOM 1566 N N . VAL B 1 86 ? 11 -9.461 0.458 1 97.31 86 VAL B N 1
ATOM 1567 C CA . VAL B 1 86 ? 12.383 -9.93 0.451 1 97.31 86 VAL B CA 1
ATOM 1568 C C . VAL B 1 86 ? 13.148 -9.305 1.611 1 97.31 86 VAL B C 1
ATOM 1570 O O . VAL B 1 86 ? 13.078 -8.094 1.829 1 97.31 86 VAL B O 1
ATOM 1573 N N . LYS B 1 87 ? 13.836 -10.188 2.334 1 97.69 87 LYS B N 1
ATOM 1574 C CA . LYS B 1 87 ? 14.602 -9.711 3.479 1 97.69 87 LYS B CA 1
ATOM 1575 C C . LYS B 1 87 ? 15.586 -8.625 3.062 1 97.69 87 LYS B C 1
ATOM 1577 O O . LYS B 1 87 ? 16.25 -8.734 2.029 1 97.69 87 LYS B O 1
ATOM 1582 N N . GLY B 1 88 ? 15.672 -7.504 3.816 1 98.19 88 GLY B N 1
ATOM 1583 C CA . GLY B 1 88 ? 16.641 -6.434 3.605 1 98.19 88 GLY B CA 1
ATOM 1584 C C . GLY B 1 88 ? 16.125 -5.352 2.67 1 98.19 88 GLY B C 1
ATOM 1585 O O . GLY B 1 88 ? 16.906 -4.52 2.197 1 98.19 88 GLY B O 1
ATOM 1586 N N . THR B 1 89 ? 14.812 -5.34 2.359 1 98.69 89 THR B N 1
ATOM 1587 C CA . THR B 1 89 ? 14.336 -4.383 1.364 1 98.69 89 THR B CA 1
ATOM 1588 C C . THR B 1 89 ? 13.266 -3.469 1.96 1 98.69 89 THR B C 1
ATOM 1590 O O . THR B 1 89 ? 12.805 -2.539 1.3 1 98.69 89 THR B O 1
ATOM 1593 N N . VAL B 1 90 ? 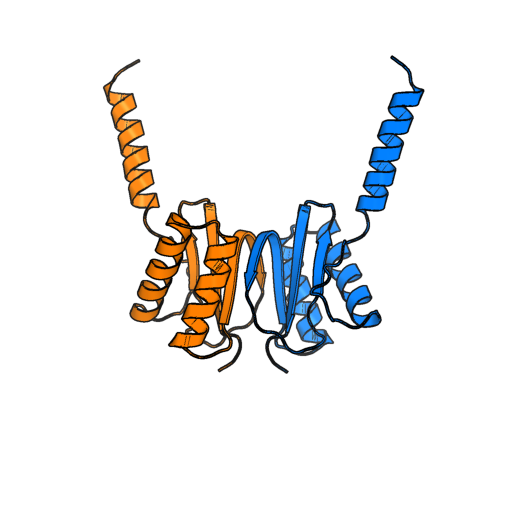12.891 -3.66 3.152 1 98.88 90 VAL B N 1
ATOM 1594 C CA . VAL B 1 90 ? 11.75 -2.963 3.729 1 98.88 90 VAL B CA 1
ATOM 1595 C C . VAL B 1 90 ? 12.195 -1.609 4.281 1 98.88 90 VAL B C 1
ATOM 1597 O O . VAL B 1 90 ? 13.133 -1.536 5.082 1 98.88 90 VAL B O 1
ATOM 1600 N N . LEU B 1 91 ? 11.57 -0.57 3.855 1 98.94 91 LEU B N 1
ATOM 1601 C CA . LEU B 1 91 ? 11.695 0.768 4.426 1 98.94 91 LEU B CA 1
ATOM 1602 C C . LEU B 1 91 ? 10.32 1.346 4.754 1 98.94 91 LEU B C 1
ATOM 1604 O O . LEU B 1 91 ? 9.523 1.607 3.852 1 98.94 91 LEU B O 1
ATOM 1608 N N . MET B 1 92 ? 10.047 1.494 6.016 1 98.88 92 MET B N 1
ATOM 1609 C CA . MET B 1 92 ? 8.828 2.146 6.484 1 98.88 92 MET B CA 1
ATOM 1610 C C . MET B 1 92 ? 9.156 3.393 7.301 1 98.88 92 MET B C 1
ATOM 1612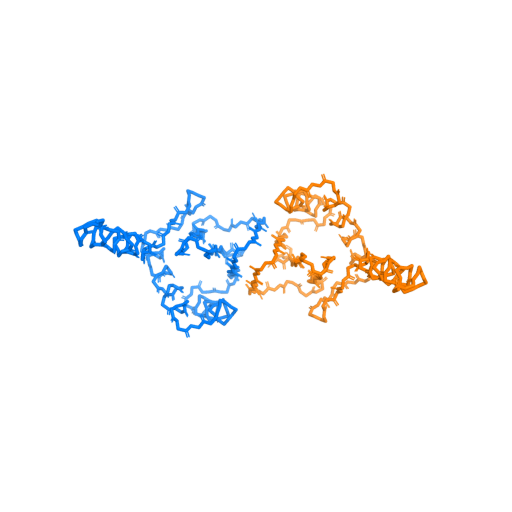 O O . MET B 1 92 ? 9.914 3.32 8.273 1 98.88 92 MET B O 1
ATOM 1616 N N . MET B 1 93 ? 8.609 4.535 6.949 1 98.62 93 MET B N 1
ATOM 1617 C CA . MET B 1 93 ? 8.984 5.77 7.637 1 98.62 93 MET B CA 1
ATOM 1618 C C . MET B 1 93 ? 7.832 6.766 7.633 1 98.62 93 MET B C 1
ATOM 1620 O O . MET B 1 93 ? 6.852 6.582 6.906 1 98.62 93 MET B O 1
ATOM 1624 N N . TYR B 1 94 ? 7.969 7.684 8.57 1 98.19 94 TYR B N 1
ATOM 1625 C CA . TYR B 1 94 ? 7.09 8.844 8.586 1 98.19 94 TYR B CA 1
ATOM 1626 C C . TYR B 1 94 ? 7.855 10.117 8.25 1 98.19 94 TYR B C 1
ATOM 1628 O O . TYR B 1 94 ? 8.992 10.297 8.68 1 98.19 94 TYR B O 1
ATOM 1636 N N . TYR B 1 95 ? 7.188 10.953 7.461 1 97.44 95 TYR B N 1
ATOM 1637 C CA . TYR B 1 95 ? 7.758 12.242 7.102 1 97.44 95 TYR B CA 1
ATOM 1638 C C . TYR B 1 95 ? 6.805 13.383 7.453 1 97.44 95 TYR B C 1
ATOM 1640 O O . TYR B 1 95 ? 5.602 13.289 7.199 1 97.44 95 TYR B O 1
ATOM 1648 N N . GLN B 1 96 ? 7.328 14.43 8.117 1 94.06 96 GLN B N 1
ATOM 1649 C CA . GLN B 1 96 ? 6.621 15.625 8.555 1 94.06 96 GLN B CA 1
ATOM 1650 C C . GLN B 1 96 ? 5.445 15.273 9.453 1 94.06 96 GLN B C 1
ATOM 1652 O O . GLN B 1 96 ? 4.492 16.047 9.57 1 94.06 96 GLN B O 1
ATOM 1657 N N . GLY B 1 97 ? 5.504 14.109 9.961 1 91.19 97 GLY B N 1
ATOM 1658 C CA . GLY B 1 97 ? 4.465 13.641 10.859 1 91.19 97 GLY B CA 1
ATOM 1659 C C . GLY B 1 97 ? 3.148 13.367 10.164 1 91.19 97 GLY B C 1
ATOM 1660 O O . GLY B 1 97 ? 2.18 12.938 10.797 1 91.19 97 GLY B O 1
ATOM 1661 N N . VAL B 1 98 ? 3.088 13.562 8.93 1 92.94 98 VAL B N 1
ATOM 1662 C CA . VAL B 1 98 ? 1.818 13.484 8.211 1 92.94 98 VAL B CA 1
ATOM 1663 C C . VAL B 1 98 ? 1.857 12.32 7.219 1 92.94 98 VAL B C 1
ATOM 1665 O O . VAL B 1 98 ? 0.898 11.555 7.113 1 92.94 98 VAL B O 1
ATOM 1668 N N . TYR B 1 99 ? 2.988 12.203 6.578 1 97.75 99 TYR B N 1
ATOM 1669 C CA . TYR B 1 99 ? 3.053 11.195 5.523 1 97.75 99 TYR B CA 1
ATOM 1670 C C . TYR B 1 99 ? 3.645 9.898 6.043 1 97.75 99 TYR B C 1
ATOM 1672 O O . TYR B 1 99 ? 4.719 9.891 6.648 1 97.75 99 TYR B O 1
ATOM 1680 N N . GLY B 1 100 ? 2.904 8.797 5.848 1 98.62 100 GLY B N 1
ATOM 1681 C CA . GLY B 1 100 ? 3.492 7.469 5.902 1 98.62 100 GLY B CA 1
ATOM 1682 C C . GLY B 1 100 ? 4.062 7.012 4.574 1 98.62 100 GLY B C 1
ATOM 1683 O O . GLY B 1 100 ? 3.477 7.273 3.52 1 98.62 100 GLY B O 1
ATOM 1684 N N . ILE B 1 101 ? 5.211 6.363 4.594 1 98.94 101 ILE B N 1
ATOM 1685 C CA . ILE B 1 101 ? 5.879 5.836 3.408 1 98.94 101 ILE B CA 1
ATOM 1686 C C . ILE B 1 101 ? 6.293 4.387 3.652 1 98.94 101 ILE B C 1
ATOM 1688 O O . ILE B 1 101 ? 7.062 4.102 4.574 1 98.94 101 ILE B O 1
ATOM 1692 N N . HIS B 1 102 ? 5.676 3.461 2.93 1 98.94 102 HIS B N 1
ATOM 1693 C CA . HIS B 1 102 ? 6.031 2.047 2.955 1 98.94 102 HIS B CA 1
ATOM 1694 C C . HIS B 1 102 ? 6.629 1.607 1.621 1 98.94 102 HIS B C 1
ATOM 1696 O O . HIS B 1 102 ? 5.996 1.763 0.573 1 98.94 102 HIS B O 1
ATOM 1702 N N . ILE B 1 103 ? 7.828 1.076 1.665 1 98.94 103 ILE B N 1
ATOM 1703 C CA . ILE B 1 103 ? 8.555 0.619 0.484 1 98.94 103 ILE B CA 1
ATOM 1704 C C . ILE B 1 103 ? 9.125 -0.775 0.734 1 98.94 103 ILE B C 1
ATOM 1706 O O . ILE B 1 103 ? 9.75 -1.02 1.769 1 98.94 103 ILE B O 1
ATOM 1710 N N . TRP B 1 104 ? 8.797 -1.687 -0.24 1 98.81 104 TRP B N 1
ATOM 1711 C CA . TRP B 1 104 ? 9.367 -3.023 -0.105 1 98.81 104 TRP B CA 1
ATOM 1712 C C . TRP B 1 104 ? 9.469 -3.711 -1.463 1 98.81 104 TRP B C 1
ATOM 1714 O O . TRP B 1 104 ? 8.844 -3.279 -2.434 1 98.81 104 TRP B O 1
ATOM 1724 N N . LYS B 1 105 ? 10.336 -4.684 -1.494 1 98.06 105 LYS B N 1
ATOM 1725 C CA . LYS B 1 105 ? 10.398 -5.57 -2.65 1 98.06 105 LYS B CA 1
ATOM 1726 C C . LYS B 1 105 ? 9.719 -6.91 -2.354 1 98.06 105 LYS B C 1
ATOM 1728 O O . LYS B 1 105 ? 9.93 -7.492 -1.287 1 98.06 105 LYS B O 1
ATOM 1733 N N . SER B 1 106 ? 8.859 -7.383 -3.318 1 96.12 106 SER B N 1
ATOM 1734 C CA . SER B 1 106 ? 8.148 -8.641 -3.113 1 96.12 106 SER B CA 1
ATOM 1735 C C . SER B 1 106 ? 8.844 -9.789 -3.838 1 96.12 106 SER B C 1
ATOM 1737 O O . SER B 1 106 ? 8.555 -10.961 -3.574 1 96.12 106 SER B O 1
ATOM 1739 N N . GLU B 1 107 ? 9.594 -9.523 -4.781 1 86.94 107 GLU B N 1
ATOM 1740 C CA . GLU B 1 107 ? 10.281 -10.562 -5.531 1 86.94 107 GLU B CA 1
ATOM 1741 C C . GLU B 1 107 ? 11.758 -10.227 -5.715 1 86.94 107 GLU B C 1
ATOM 1743 O O . GLU B 1 107 ? 12.133 -9.055 -5.762 1 86.94 107 GLU B O 1
ATOM 1748 N N . LYS B 1 108 ? 12.633 -11.273 -5.754 1 77.06 108 LYS B N 1
ATOM 1749 C CA . LYS B 1 108 ? 14.07 -11.117 -5.965 1 77.06 108 LYS B CA 1
ATOM 1750 C C . LYS B 1 108 ? 14.375 -10.711 -7.402 1 77.06 108 LYS B C 1
ATOM 1752 O O . LYS B 1 108 ? 13.648 -11.086 -8.328 1 77.06 108 LYS B O 1
#

Sequence (216 aa):
MNKEEENERRDIDIEHAKAHQFPLVLPESDMNEEMSTEIQELVVGLLEKHPFGLAAKETFEVLNKKFGVGWNIVIGKAFHSEFQAVKGTVLMMYYQGVYGIHIWKSEKMNKEEENERRDIDIEHAKAHQFPLVLPESDMNEEMSTEIQELVVGLLEKHPFGLAAKETFEVLNKKFGVGWNIVIGKAFHSEFQAVKGTVLMMYYQGVYGIHIWKSEK

Organism: Oikopleura dioica (NCBI:txid34765)

pLDDT: mean 89.71, std 16.31, range [42.22, 98.94]

Nearest PDB structures (foldseek):
  7n9f-assembly1_s  TM=9.247E-01  e=4.395E-07  Saccharomyces cerevisiae
  7y8w-assembly1_B  TM=9.330E-01  e=7.876E-07  Caenorhabditis elegans
  4d07-assembly1_A-2  TM=9.284E-01  e=1.021E-06  Homo sapiens
  3rjs-assembly1_A-2  TM=9.340E-01  e=4.534E-06  Toxoplasma gondii
  3brl-assembly1_A-2  TM=9.150E-01  e=6.690E-06  Drosophila melanogaster

Radius of gyration: 20.55 Å; Cα contacts (8 Å, |Δi|>4): 380; chains: 2; bounding box: 65×58×41 Å

Secondary structure (DSSP, 8-state):
--HHHHHHHHHHHHHHHHHTTS-EE-TT----HHHHHHHHHHHHHHHHHS-HHHHHHHHHHHHHHHH-S-EEEEEEEEEEEE----TT--EEEEETTTEEEEEEES--/--HHHHHHHHHHHHHHHHHTTS-EE-TT----HHHHHHHHHHHHHHHHHS-HHHHHHHHHHHHHHHH-S-EEEEEEEEEEEE----TT--EEEEETTTEEEEEEES--

Solvent-accessible surface area (backbone atoms only — not comparable to full-atom values): 11224 Å² total; per-residue (Å²): 143,59,72,63,61,54,49,47,49,47,43,45,48,44,43,46,42,48,65,34,65,51,68,47,73,43,84,84,34,48,38,53,69,69,62,43,50,53,51,49,52,49,52,52,56,32,50,76,74,36,60,53,56,58,26,23,49,51,50,43,52,52,45,32,70,73,73,45,64,45,49,37,27,36,26,28,62,40,69,35,75,33,71,69,61,44,87,53,41,28,43,34,33,32,38,66,86,47,35,40,37,42,34,32,24,56,47,131,141,62,72,63,60,53,50,46,49,47,41,46,46,44,44,47,43,47,64,35,64,49,67,46,73,41,84,84,34,49,39,52,68,70,63,42,51,54,50,51,52,49,52,52,56,33,48,75,74,35,61,54,57,56,27,23,49,50,48,43,52,51,44,32,70,74,72,45,66,45,50,36,27,34,26,28,63,40,70,34,75,33,72,68,62,44,88,55,42,29,43,34,33,32,38,65,85,45,36,40,37,44,35,33,24,58,47,131

InterPro domains:
  IPR001372 Dynein light chain, type 1/2 [PF01221] (28-106)
  IPR001372 Dynein light chain, type 1/2 [SM01375] (19-106)
  IPR037177 Dynein light chain superfamily [G3DSA:3.30.740.10] (23-106)
  IPR037177 Dynein light chain superfamily [SSF54648] (24-106)